Protein AF-A0A507QPP3-F1 (afdb_monomer)

Foldseek 3Di:
DDDDDPPPVVVVVVVVPDDPDDPPPPPVDDDDDPVVVVVVVVVVVVVVVVVVVVVVVVVVVVVVVVVVVVVVVVVVVVVVVLVVLLVLLLVVLVLLLCVVVVVCPDPVVVVVSLVVLVVRAFAQLVSLLVNLVVCVVVVHPCSVSSQVSSCVLQVDGSVLCVPPVVLADVLLSVLSRLSSRCVPRCLNVVDPDPVSVVLSVLLNVLSVVLNVCLSVDDSVCNVVLCDVVHVSVVSSVVSVCSSPPDSD

pLDDT: mean 83.75, std 17.61, range [33.78, 98.19]

Radius of gyration: 37.19 Å; Cα contacts (8 Å, |Δi|>4): 157; chains: 1; bounding box: 89×57×93 Å

Structure (mmCIF, N/CA/C/O backbone):
data_AF-A0A507QPP3-F1
#
_entry.id   AF-A0A507QPP3-F1
#
loop_
_atom_site.group_PDB
_atom_site.id
_atom_site.type_symbol
_atom_site.label_atom_id
_atom_site.label_alt_id
_atom_site.label_comp_id
_atom_site.label_asym_id
_atom_site.label_entity_id
_atom_site.label_seq_id
_atom_site.pdbx_PDB_ins_code
_atom_site.Cartn_x
_atom_site.Cartn_y
_atom_site.Cartn_z
_atom_site.occupancy
_atom_site.B_iso_or_equiv
_atom_site.auth_seq_id
_atom_site.auth_comp_id
_atom_site.auth_asym_id
_atom_site.auth_atom_id
_atom_site.pdbx_PDB_model_num
ATOM 1 N N . MET A 1 1 ? 73.131 -34.619 -45.613 1.00 35.69 1 MET A N 1
ATOM 2 C CA . MET A 1 1 ? 71.738 -35.038 -45.864 1.00 35.69 1 MET A CA 1
ATOM 3 C C . MET A 1 1 ? 70.846 -34.256 -44.916 1.00 35.69 1 MET A C 1
ATOM 5 O O . MET A 1 1 ? 70.233 -34.815 -44.021 1.00 35.69 1 MET A O 1
ATOM 9 N N . ASP A 1 2 ? 71.044 -32.941 -44.860 1.00 33.78 2 ASP A N 1
ATOM 10 C CA . ASP A 1 2 ? 70.590 -31.918 -45.830 1.00 33.78 2 ASP A CA 1
ATOM 11 C C . ASP A 1 2 ? 69.220 -31.440 -45.335 1.00 33.78 2 ASP A C 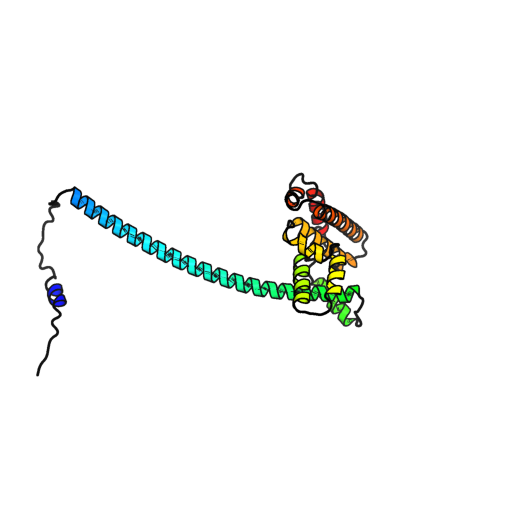1
ATOM 13 O O . ASP A 1 2 ? 68.218 -32.122 -45.511 1.00 33.78 2 ASP A O 1
ATOM 17 N N . LEU A 1 3 ? 69.187 -30.463 -44.420 1.00 44.59 3 LEU A N 1
ATOM 18 C CA . LEU A 1 3 ? 69.194 -29.024 -44.733 1.00 44.59 3 LEU A CA 1
ATOM 19 C C . LEU A 1 3 ? 68.241 -28.719 -45.892 1.00 44.59 3 LEU A C 1
ATOM 21 O O . LEU A 1 3 ? 68.646 -28.679 -47.048 1.00 44.59 3 LEU A O 1
ATOM 25 N N . TYR A 1 4 ? 66.977 -28.482 -45.548 1.00 39.69 4 TYR A N 1
ATOM 26 C CA . TYR A 1 4 ? 66.082 -27.689 -46.376 1.00 39.69 4 TYR A CA 1
ATOM 27 C C . TYR A 1 4 ? 65.687 -26.449 -45.581 1.00 39.69 4 TYR A C 1
ATOM 29 O O . TYR A 1 4 ? 64.786 -26.472 -44.742 1.00 39.69 4 TYR A O 1
ATOM 37 N N . ASP A 1 5 ? 66.447 -25.387 -45.841 1.00 44.66 5 ASP A N 1
ATOM 38 C CA . ASP A 1 5 ? 66.123 -24.010 -45.503 1.00 44.66 5 ASP A CA 1
ATOM 39 C C . ASP A 1 5 ? 64.779 -23.651 -46.140 1.00 44.66 5 ASP A C 1
ATOM 41 O O . ASP A 1 5 ? 64.634 -23.563 -47.363 1.00 44.66 5 ASP A O 1
ATOM 45 N N . GLY A 1 6 ? 63.777 -23.450 -45.288 1.00 48.00 6 GLY A N 1
ATOM 46 C CA . GLY A 1 6 ? 62.497 -22.872 -45.663 1.00 48.00 6 GLY A CA 1
ATOM 47 C C . GLY A 1 6 ? 62.675 -21.393 -45.979 1.00 48.00 6 GLY A C 1
ATOM 48 O O . GLY A 1 6 ? 62.425 -20.536 -45.134 1.00 48.00 6 GLY A O 1
ATOM 49 N N . HIS A 1 7 ? 63.109 -21.087 -47.201 1.00 51.19 7 HIS A N 1
ATOM 50 C CA . HIS A 1 7 ? 62.988 -19.746 -47.756 1.00 51.19 7 HIS A CA 1
ATOM 51 C C . HIS A 1 7 ? 61.505 -19.426 -47.962 1.00 51.19 7 HIS A C 1
ATOM 53 O O . HIS A 1 7 ? 60.929 -19.718 -49.008 1.00 51.19 7 HIS A O 1
ATOM 59 N N . ASP A 1 8 ? 60.894 -18.820 -46.944 1.00 59.72 8 ASP A N 1
ATOM 60 C CA . ASP A 1 8 ? 59.638 -18.092 -47.083 1.00 59.72 8 ASP A CA 1
ATOM 61 C C . ASP A 1 8 ? 59.858 -16.924 -48.071 1.00 59.72 8 ASP A C 1
ATOM 63 O O . ASP A 1 8 ? 60.625 -15.997 -47.770 1.00 59.72 8 ASP A O 1
ATOM 67 N N . PRO A 1 9 ? 59.213 -16.942 -49.254 1.00 56.84 9 PRO A N 1
ATOM 68 C CA . PRO A 1 9 ? 59.351 -15.895 -50.265 1.00 56.84 9 PRO A CA 1
ATOM 69 C C . PRO A 1 9 ? 58.944 -14.508 -49.750 1.00 56.84 9 PRO A C 1
ATOM 71 O O . PRO A 1 9 ? 59.430 -13.496 -50.262 1.00 56.84 9 PRO A O 1
ATOM 74 N N . ALA A 1 10 ? 58.094 -14.444 -48.717 1.00 55.00 10 ALA A N 1
ATOM 75 C CA . ALA A 1 10 ? 57.681 -13.189 -48.098 1.00 55.00 10 ALA A CA 1
ATOM 76 C C . ALA A 1 10 ? 58.826 -12.532 -47.309 1.00 55.00 10 ALA A C 1
ATOM 78 O O . ALA A 1 10 ? 58.945 -11.306 -47.291 1.00 55.00 10 ALA A O 1
ATOM 79 N N . ASN A 1 11 ? 59.724 -13.329 -46.725 1.00 53.22 11 ASN A N 1
ATOM 80 C CA . ASN A 1 11 ? 60.830 -12.829 -45.907 1.00 53.22 11 ASN A CA 1
ATOM 81 C C . ASN A 1 11 ? 61.985 -12.271 -46.767 1.00 53.22 11 ASN A C 1
ATOM 83 O O . ASN A 1 11 ? 62.632 -11.292 -46.392 1.00 53.22 11 ASN A O 1
ATOM 87 N N . TRP A 1 12 ? 62.187 -12.820 -47.973 1.00 56.81 12 TRP A N 1
ATOM 88 C CA . TRP A 1 12 ? 63.116 -12.261 -48.970 1.00 56.81 12 TRP A CA 1
ATOM 89 C C . TRP A 1 12 ? 62.653 -10.893 -49.496 1.00 56.81 12 TRP A C 1
ATOM 91 O O . TRP A 1 12 ? 63.463 -9.982 -49.686 1.00 56.81 12 TRP A O 1
ATOM 101 N N . LEU A 1 13 ? 61.340 -10.724 -49.681 1.00 50.59 13 LEU A N 1
ATOM 102 C CA . LEU A 1 13 ? 60.736 -9.455 -50.095 1.00 50.59 13 LEU A CA 1
ATOM 103 C C . LEU A 1 13 ? 60.836 -8.380 -49.006 1.00 50.59 13 LEU A C 1
ATOM 105 O O . LEU A 1 13 ? 61.083 -7.223 -49.331 1.00 50.59 13 LEU A O 1
ATOM 109 N N . LEU A 1 14 ? 60.720 -8.751 -47.729 1.00 53.22 14 LEU A N 1
ATOM 110 C CA . LEU A 1 14 ? 60.813 -7.809 -46.610 1.00 53.22 14 LEU A CA 1
ATOM 111 C C . LEU A 1 14 ? 62.257 -7.360 -46.312 1.00 53.22 14 LEU A C 1
ATOM 113 O O . LEU A 1 14 ? 62.467 -6.197 -45.975 1.00 53.22 14 LEU A O 1
ATOM 117 N N . GLN A 1 15 ? 63.270 -8.215 -46.507 1.00 52.62 15 GLN A N 1
ATOM 118 C CA . GLN A 1 15 ? 64.679 -7.836 -46.289 1.00 52.62 15 GLN A CA 1
ATOM 119 C C . GLN A 1 15 ? 65.269 -6.927 -47.377 1.00 52.62 15 GLN A C 1
ATOM 121 O O . GLN A 1 15 ? 66.178 -6.147 -47.093 1.00 52.62 15 GLN A O 1
ATOM 126 N N . LYS A 1 16 ? 64.757 -6.972 -48.615 1.00 49.47 16 LYS A N 1
ATOM 127 C CA . LYS A 1 16 ? 65.186 -6.039 -49.675 1.00 49.47 16 LYS A CA 1
ATOM 128 C C . LYS A 1 16 ? 64.611 -4.629 -49.531 1.00 49.47 16 LYS A C 1
ATOM 130 O O . LYS A 1 16 ? 64.995 -3.741 -50.289 1.00 49.47 16 LYS A O 1
ATOM 135 N N . ILE A 1 17 ? 63.739 -4.410 -48.550 1.00 49.62 17 ILE A N 1
ATOM 136 C CA . ILE A 1 17 ? 63.124 -3.117 -48.256 1.00 49.62 17 ILE A CA 1
ATOM 137 C C . ILE A 1 17 ? 63.726 -2.578 -46.949 1.00 49.62 17 ILE A C 1
ATOM 139 O O . ILE A 1 17 ? 63.026 -2.239 -46.003 1.00 49.62 17 ILE A O 1
ATOM 143 N N . HIS A 1 18 ? 65.057 -2.480 -46.890 1.00 41.97 18 HIS A N 1
ATOM 144 C CA . HIS A 1 18 ? 65.706 -1.486 -46.037 1.00 41.97 18 HIS A CA 1
ATOM 145 C C . HIS A 1 18 ? 66.380 -0.432 -46.924 1.00 41.97 18 HIS A C 1
ATOM 147 O O . HIS A 1 18 ? 67.037 -0.776 -47.909 1.00 41.97 18 HIS A O 1
ATOM 153 N N . PRO A 1 19 ? 66.180 0.863 -46.629 1.00 47.22 19 PRO A N 1
ATOM 154 C CA . PRO A 1 19 ? 66.364 1.925 -47.598 1.00 47.22 19 PRO A CA 1
ATOM 155 C C . PRO A 1 19 ? 67.839 2.312 -47.674 1.00 47.22 19 PRO A C 1
ATOM 157 O O . PRO A 1 19 ? 68.352 3.046 -46.831 1.00 47.22 19 PRO A O 1
ATOM 160 N N . GLN A 1 20 ? 68.528 1.855 -48.717 1.00 42.84 20 GLN A N 1
ATOM 161 C CA . GLN A 1 20 ? 69.692 2.584 -49.209 1.00 42.84 20 GLN A CA 1
ATOM 162 C C . GLN A 1 20 ? 69.176 3.922 -49.736 1.00 42.84 20 GLN A C 1
ATOM 164 O O . GLN A 1 20 ? 68.305 3.960 -50.604 1.00 42.84 20 GLN A O 1
ATOM 169 N N . GLY A 1 21 ? 69.642 5.001 -49.108 1.00 45.31 21 GLY A N 1
ATOM 170 C CA . GLY A 1 21 ? 69.126 6.353 -49.256 1.00 45.31 21 GLY A CA 1
ATOM 171 C C . GLY A 1 21 ? 68.956 6.781 -50.708 1.00 45.31 21 GLY A C 1
ATOM 172 O O . GLY A 1 21 ? 69.901 7.224 -51.352 1.00 45.31 21 GLY A O 1
ATOM 173 N N . VAL A 1 22 ? 67.716 6.732 -51.183 1.00 39.72 22 VAL A N 1
ATOM 174 C CA . VAL A 1 22 ? 67.267 7.557 -52.295 1.00 39.72 22 VAL A CA 1
ATOM 175 C C . VAL A 1 22 ? 66.581 8.749 -51.656 1.00 39.72 22 VAL A C 1
ATOM 177 O O . VAL A 1 22 ? 65.444 8.665 -51.192 1.00 39.72 22 VAL A O 1
ATOM 180 N N . TYR A 1 23 ? 67.302 9.864 -51.587 1.00 40.22 23 TYR A N 1
ATOM 181 C CA . TYR A 1 23 ? 66.711 11.152 -51.258 1.00 40.22 23 TYR A CA 1
ATOM 182 C C . TYR A 1 23 ? 65.846 11.576 -52.450 1.00 40.22 23 TYR A C 1
ATOM 184 O O . TYR A 1 23 ? 66.277 12.313 -53.335 1.00 40.22 23 TYR A O 1
ATOM 192 N N . VAL A 1 24 ? 64.626 11.040 -52.516 1.00 42.03 24 VAL A N 1
ATOM 193 C CA . VAL A 1 24 ? 63.608 11.536 -53.435 1.00 42.03 24 VAL A CA 1
ATOM 194 C C . VAL A 1 24 ? 63.144 12.867 -52.862 1.00 42.03 24 VAL A C 1
ATOM 196 O O . VAL A 1 24 ? 62.429 12.916 -51.863 1.00 42.03 24 VAL A O 1
ATOM 199 N N . GLN A 1 25 ? 63.555 13.965 -53.495 1.00 41.16 25 GLN A N 1
ATOM 200 C CA . GLN A 1 25 ? 62.846 15.228 -53.348 1.00 41.16 25 GLN A CA 1
ATOM 201 C C . GLN A 1 25 ? 61.384 14.977 -53.728 1.00 41.16 25 GLN A C 1
ATOM 203 O O . GLN A 1 25 ? 61.045 14.869 -54.908 1.00 41.16 25 GLN A O 1
ATOM 208 N N . HIS A 1 26 ? 60.508 14.869 -52.730 1.00 40.22 26 HIS A N 1
ATOM 209 C CA . HIS A 1 26 ? 59.070 14.865 -52.944 1.00 40.22 26 HIS A CA 1
ATOM 210 C C . HIS A 1 26 ? 58.649 16.254 -53.430 1.00 40.22 26 HIS A C 1
ATOM 212 O O . HIS A 1 26 ? 58.169 17.095 -52.670 1.00 40.22 26 HIS A O 1
ATOM 218 N N . SER A 1 27 ? 58.818 16.507 -54.727 1.00 43.59 27 SER A N 1
ATOM 219 C CA . SER A 1 27 ? 57.993 17.498 -55.397 1.00 43.59 27 SER A CA 1
ATOM 220 C C . SER A 1 27 ? 56.539 17.042 -55.221 1.00 43.59 27 SER A C 1
ATOM 222 O O . SER A 1 27 ? 56.160 15.940 -55.615 1.00 43.59 27 SER A O 1
ATOM 224 N N . LYS A 1 28 ? 55.724 17.858 -54.545 1.00 52.25 28 LYS A N 1
ATOM 225 C CA . LYS A 1 28 ? 54.282 17.637 -54.349 1.00 52.25 28 LYS A CA 1
ATOM 226 C C . LYS A 1 28 ? 53.522 17.816 -55.673 1.00 52.25 28 LYS A C 1
ATOM 228 O O . LYS A 1 28 ? 52.618 18.640 -55.763 1.00 52.25 28 LYS A O 1
ATOM 233 N N . ARG A 1 29 ? 53.893 17.098 -56.733 1.00 50.44 29 ARG A N 1
ATOM 234 C CA . ARG A 1 29 ? 53.101 17.034 -57.964 1.00 50.44 29 ARG A CA 1
ATOM 235 C C . ARG A 1 29 ? 52.290 15.748 -57.950 1.00 50.44 29 ARG A C 1
ATOM 237 O O . ARG A 1 29 ? 52.808 14.671 -58.219 1.00 50.44 29 ARG A O 1
ATOM 244 N N . ARG A 1 30 ? 51.009 15.885 -57.596 1.00 57.56 30 ARG A N 1
ATOM 245 C CA . ARG A 1 30 ? 49.997 14.846 -57.804 1.00 57.56 30 ARG A CA 1
ATOM 246 C C . ARG A 1 30 ? 49.802 14.685 -59.316 1.00 57.56 30 ARG A C 1
ATOM 248 O O . ARG A 1 30 ? 49.564 15.676 -60.000 1.00 57.56 30 ARG A O 1
ATOM 255 N N . VAL A 1 31 ? 49.941 13.466 -59.832 1.00 56.19 31 VAL A N 1
ATOM 256 C CA . VAL A 1 31 ? 49.660 13.135 -61.238 1.00 56.19 31 VAL A CA 1
ATOM 257 C C . VAL A 1 31 ? 48.445 12.207 -61.248 1.00 56.19 31 VAL A C 1
ATOM 259 O O . VAL A 1 31 ? 48.527 11.098 -60.729 1.00 56.19 31 VAL A O 1
ATOM 262 N N . GLY A 1 32 ? 47.311 12.689 -61.765 1.00 64.25 32 GLY A N 1
ATOM 263 C CA . GLY A 1 32 ? 46.024 11.976 -61.828 1.00 64.25 32 GLY A CA 1
ATOM 264 C C . GLY A 1 32 ? 44.825 12.939 -61.867 1.00 64.25 32 GLY A C 1
ATOM 265 O O . GLY A 1 32 ? 44.993 14.121 -61.565 1.00 64.25 32 GLY A O 1
ATOM 266 N N . ASN A 1 33 ? 43.628 12.456 -62.237 1.00 77.75 33 ASN A N 1
ATOM 267 C CA . ASN A 1 33 ? 42.394 13.261 -62.196 1.00 77.75 33 ASN A CA 1
ATOM 268 C C . ASN A 1 33 ? 42.046 13.623 -60.744 1.00 77.75 33 ASN A C 1
ATOM 270 O O . ASN A 1 33 ? 42.005 12.744 -59.882 1.00 77.75 33 ASN A O 1
ATOM 274 N N . ASN A 1 34 ? 41.761 14.903 -60.483 1.00 75.81 34 ASN A N 1
ATOM 275 C CA . ASN A 1 34 ? 41.412 15.407 -59.147 1.00 75.81 34 ASN A CA 1
ATOM 276 C C . ASN A 1 34 ? 40.227 14.648 -58.526 1.00 75.81 34 ASN A C 1
ATOM 278 O O . ASN A 1 34 ? 40.277 14.309 -57.348 1.00 75.81 34 ASN A O 1
ATOM 282 N N . GLU A 1 35 ? 39.239 14.277 -59.343 1.00 78.88 35 GLU A N 1
ATOM 283 C CA . GLU A 1 35 ? 38.060 13.491 -58.945 1.00 78.88 35 GLU A CA 1
ATOM 284 C C . GLU A 1 35 ? 38.442 12.123 -58.347 1.00 78.88 35 GLU A C 1
ATOM 286 O O . GLU A 1 35 ? 37.854 11.668 -57.368 1.00 78.88 35 GLU A O 1
ATOM 291 N N . GLY A 1 36 ? 39.472 11.464 -58.895 1.00 79.88 36 GLY A N 1
ATOM 292 C CA . GLY A 1 36 ? 39.957 10.178 -58.386 1.00 79.88 36 GLY A CA 1
ATOM 293 C C . GLY A 1 36 ? 40.676 10.303 -57.040 1.00 79.88 36 GLY A C 1
ATOM 294 O O . GLY A 1 36 ? 40.605 9.397 -56.211 1.00 79.88 36 GLY A O 1
ATOM 295 N N . PHE A 1 37 ? 41.337 11.436 -56.790 1.00 80.38 37 PHE A N 1
ATOM 296 C CA . PHE A 1 37 ? 41.955 11.716 -55.493 1.00 80.38 37 PHE A CA 1
ATOM 297 C C . PHE A 1 37 ? 40.924 12.095 -54.429 1.00 80.38 37 PHE A C 1
ATOM 299 O O . PHE A 1 37 ? 41.058 11.649 -53.293 1.00 80.38 37 PHE A O 1
ATOM 306 N N . GLU A 1 38 ? 39.885 12.850 -54.791 1.00 84.06 38 GLU A N 1
ATOM 307 C CA . GLU A 1 38 ? 38.753 13.134 -53.901 1.00 84.06 38 GLU A CA 1
ATOM 308 C C . GLU A 1 38 ? 38.045 11.843 -53.478 1.00 84.06 38 GLU A C 1
ATOM 310 O O . GLU A 1 38 ? 37.755 11.655 -52.297 1.00 84.06 38 GLU A O 1
ATOM 315 N N . LEU A 1 39 ? 37.852 10.906 -54.412 1.00 85.81 39 LEU A N 1
ATOM 316 C CA . LEU A 1 39 ? 37.296 9.586 -54.116 1.00 85.81 39 LEU A CA 1
ATOM 317 C C . LEU A 1 39 ? 38.165 8.801 -53.116 1.00 85.81 39 LEU A C 1
ATOM 319 O O . LEU A 1 39 ? 37.642 8.207 -52.176 1.00 85.81 39 LEU A O 1
ATOM 323 N N . LEU A 1 40 ? 39.492 8.821 -53.280 1.00 85.56 40 LEU A N 1
ATOM 324 C CA . LEU A 1 40 ? 40.426 8.175 -52.349 1.00 85.56 40 LEU A CA 1
ATOM 325 C C . LEU A 1 40 ? 40.420 8.824 -50.959 1.00 85.56 40 LEU A C 1
ATOM 327 O O . LEU A 1 40 ? 40.499 8.114 -49.956 1.00 85.56 40 LEU A O 1
ATOM 331 N N . ASP A 1 41 ? 40.330 10.152 -50.885 1.00 87.75 41 ASP A N 1
ATOM 332 C CA . ASP A 1 41 ? 40.237 10.864 -49.609 1.00 87.75 41 ASP A CA 1
ATOM 333 C C . ASP A 1 41 ? 38.887 10.575 -48.916 1.00 87.75 41 ASP A C 1
ATOM 335 O O . ASP A 1 41 ? 38.871 10.344 -47.706 1.00 87.75 41 ASP A O 1
ATOM 339 N N . MET A 1 42 ? 37.783 10.454 -49.667 1.00 90.69 42 MET A N 1
ATOM 340 C CA . MET A 1 42 ? 36.492 9.987 -49.136 1.00 90.69 42 MET A CA 1
ATOM 341 C C . MET A 1 42 ? 36.555 8.544 -48.621 1.00 90.69 42 MET A C 1
ATOM 343 O O . MET A 1 42 ? 36.028 8.266 -47.546 1.00 90.69 42 MET A O 1
ATOM 347 N N . PHE A 1 43 ? 37.219 7.624 -49.330 1.00 92.19 43 PHE A N 1
ATOM 348 C CA . PHE A 1 43 ? 37.387 6.248 -48.845 1.00 92.19 43 PHE A CA 1
ATOM 349 C C . PHE A 1 43 ? 38.158 6.193 -47.527 1.00 92.19 43 PHE A C 1
ATOM 351 O O . PHE A 1 43 ? 37.729 5.501 -46.607 1.00 92.19 43 PHE A O 1
ATOM 358 N N . LYS A 1 44 ? 39.234 6.976 -47.391 1.00 90.81 44 LYS A N 1
ATOM 359 C CA . LYS A 1 44 ? 39.971 7.076 -46.122 1.00 90.81 44 LYS A CA 1
ATOM 360 C C . LYS A 1 44 ? 39.102 7.629 -44.995 1.00 90.81 44 LYS A C 1
ATOM 362 O O . LYS A 1 44 ? 39.159 7.121 -43.881 1.00 90.81 44 LYS A O 1
ATOM 367 N N . GLN A 1 45 ? 38.293 8.654 -45.269 1.00 92.75 45 GLN A N 1
ATOM 368 C CA . GLN A 1 45 ? 37.360 9.196 -44.276 1.00 92.75 45 GLN A CA 1
ATOM 369 C C . GLN A 1 45 ? 36.317 8.154 -43.859 1.00 92.75 45 GLN A C 1
ATOM 371 O O . GLN A 1 45 ? 36.059 7.996 -42.670 1.00 92.75 45 GLN A O 1
ATOM 376 N N . LEU A 1 46 ? 35.771 7.392 -44.811 1.00 93.81 46 LEU A N 1
ATOM 377 C CA . LEU A 1 46 ? 34.839 6.301 -44.522 1.00 93.81 46 LEU A CA 1
ATOM 378 C C . LEU A 1 46 ? 35.485 5.195 -43.682 1.00 93.81 46 LEU A C 1
ATOM 380 O O . LEU A 1 46 ? 34.850 4.708 -42.751 1.00 93.81 46 LEU A O 1
ATOM 384 N N . GLU A 1 47 ? 36.731 4.812 -43.967 1.00 93.19 47 GLU A N 1
ATOM 385 C CA . GLU A 1 47 ? 37.470 3.833 -43.159 1.00 93.19 47 GLU A CA 1
ATOM 386 C C . GLU A 1 47 ? 37.641 4.304 -41.710 1.00 93.19 47 GLU A C 1
ATOM 388 O O . GLU A 1 47 ? 37.403 3.526 -40.782 1.00 93.19 47 GLU A O 1
ATOM 393 N N . VAL A 1 48 ? 37.986 5.582 -41.510 1.00 94.56 48 VAL A N 1
ATOM 394 C CA . VAL A 1 48 ? 38.093 6.189 -40.175 1.00 94.56 48 VAL A CA 1
ATOM 395 C C . VAL A 1 48 ? 36.737 6.179 -39.467 1.00 94.56 48 VAL A C 1
ATOM 397 O O . VAL A 1 48 ? 36.637 5.636 -38.367 1.00 94.56 48 VAL A O 1
ATOM 400 N N . CYS A 1 49 ? 35.676 6.671 -40.112 1.00 94.62 49 CYS A N 1
ATOM 401 C CA . CYS A 1 49 ? 34.336 6.695 -39.521 1.00 94.62 49 CYS A CA 1
ATOM 402 C C . CYS A 1 49 ? 33.811 5.289 -39.188 1.00 94.62 49 CYS A C 1
ATOM 404 O O . CYS A 1 49 ? 33.174 5.092 -38.151 1.00 94.62 49 CYS A O 1
ATOM 406 N N . LEU A 1 50 ? 34.076 4.293 -40.041 1.00 94.81 50 LEU A N 1
ATOM 407 C CA . LEU A 1 50 ? 33.704 2.900 -39.785 1.00 94.81 50 LEU A CA 1
ATOM 408 C C . LEU A 1 50 ? 34.437 2.338 -38.567 1.00 94.81 50 LEU A C 1
ATOM 410 O O . LEU A 1 50 ? 33.833 1.620 -37.766 1.00 94.81 50 LEU A O 1
ATOM 414 N N . TRP A 1 51 ? 35.723 2.654 -38.421 1.00 95.00 51 TRP A N 1
ATOM 415 C CA . TRP A 1 51 ? 36.515 2.227 -37.274 1.00 95.00 51 TRP A CA 1
ATOM 416 C C . TRP A 1 51 ? 36.029 2.880 -35.972 1.00 95.00 51 TRP A C 1
ATOM 418 O O . TRP A 1 51 ? 35.804 2.173 -34.988 1.00 95.00 51 TRP A O 1
ATOM 428 N N . GLU A 1 52 ? 35.774 4.190 -35.979 1.00 95.38 52 GLU A N 1
ATOM 429 C CA . GLU A 1 52 ? 35.213 4.928 -34.837 1.00 95.38 52 GLU A CA 1
ATOM 430 C C . GLU A 1 52 ? 33.849 4.364 -34.423 1.00 95.38 52 GLU A C 1
ATOM 432 O O . GLU A 1 52 ? 33.665 3.948 -33.278 1.00 95.38 52 GLU A O 1
ATOM 437 N N . THR A 1 53 ? 32.933 4.211 -35.385 1.00 93.31 53 THR A N 1
ATOM 438 C CA . THR A 1 53 ? 31.594 3.643 -35.152 1.00 93.31 53 THR A CA 1
ATOM 439 C C . THR A 1 53 ? 31.675 2.225 -34.584 1.00 93.31 53 THR A C 1
ATOM 441 O O . THR A 1 53 ? 30.852 1.818 -33.759 1.00 93.31 53 THR A O 1
ATOM 444 N N . ARG A 1 54 ? 32.655 1.426 -35.020 1.00 95.44 54 ARG A N 1
ATOM 445 C CA . ARG A 1 54 ? 32.858 0.067 -34.508 1.00 95.44 54 ARG A CA 1
ATOM 446 C C . ARG A 1 54 ? 33.310 0.083 -33.050 1.00 95.44 54 ARG A C 1
ATOM 448 O O . ARG A 1 54 ? 32.783 -0.710 -32.271 1.00 95.44 54 ARG A O 1
ATOM 455 N N . ASN A 1 55 ? 34.221 0.983 -32.693 1.00 94.31 55 ASN A N 1
ATOM 456 C CA . ASN A 1 55 ? 34.712 1.131 -31.325 1.00 94.31 55 ASN A CA 1
ATOM 457 C C . ASN A 1 55 ? 33.624 1.644 -30.372 1.00 94.31 55 ASN A C 1
ATOM 459 O O . ASN A 1 55 ? 33.464 1.119 -29.267 1.00 94.31 55 ASN A O 1
ATOM 463 N N . GLU A 1 56 ? 32.822 2.612 -30.812 1.00 95.88 56 GLU A N 1
ATOM 464 C CA . GLU A 1 56 ? 31.664 3.086 -30.048 1.00 95.88 56 GLU A CA 1
ATOM 465 C C . GLU A 1 56 ? 30.651 1.959 -29.828 1.00 95.88 56 GLU A C 1
ATOM 467 O O . GLU A 1 56 ? 30.204 1.725 -28.705 1.00 95.88 56 GLU A O 1
ATOM 472 N N . ASN A 1 57 ? 30.347 1.179 -30.870 1.00 93.25 57 ASN A N 1
ATOM 473 C CA . ASN A 1 57 ? 29.459 0.023 -30.746 1.00 93.25 57 ASN A CA 1
ATOM 474 C C . ASN A 1 57 ? 29.998 -1.038 -29.780 1.00 93.25 57 ASN A C 1
ATOM 476 O O . ASN A 1 57 ? 29.207 -1.674 -29.079 1.00 93.25 57 ASN A O 1
ATOM 480 N N . THR A 1 58 ? 31.314 -1.265 -29.732 1.00 95.38 58 THR A N 1
ATOM 481 C CA . THR A 1 58 ? 31.901 -2.180 -28.743 1.00 95.38 58 THR A CA 1
ATOM 482 C C . THR A 1 58 ? 31.762 -1.637 -27.324 1.00 95.38 58 THR A C 1
ATOM 484 O O . THR A 1 58 ? 31.277 -2.371 -26.465 1.00 95.38 58 THR A O 1
ATOM 487 N N . ALA A 1 59 ? 32.044 -0.350 -27.096 1.00 95.44 59 ALA A N 1
ATOM 488 C CA . ALA A 1 59 ? 31.886 0.279 -25.784 1.00 95.44 59 ALA A CA 1
ATOM 489 C C . ALA A 1 59 ? 30.424 0.235 -25.297 1.00 95.44 59 ALA A C 1
ATOM 491 O O . ALA A 1 59 ? 30.146 -0.179 -24.172 1.00 95.44 59 ALA A O 1
ATOM 492 N N . ILE A 1 60 ? 29.466 0.551 -26.176 1.00 96.31 60 ILE A N 1
ATOM 493 C CA . ILE A 1 60 ? 28.026 0.476 -25.877 1.00 96.31 60 ILE A CA 1
ATOM 494 C C . ILE A 1 60 ? 27.600 -0.961 -25.547 1.00 96.31 60 ILE A C 1
ATOM 496 O O . ILE A 1 60 ? 26.747 -1.183 -24.684 1.00 96.31 60 ILE A O 1
ATOM 500 N N . ARG A 1 61 ? 28.149 -1.972 -26.231 1.00 95.94 61 ARG A N 1
ATOM 501 C CA . ARG A 1 61 ? 27.837 -3.381 -25.938 1.00 95.94 61 ARG A CA 1
ATOM 502 C C . ARG A 1 61 ? 28.351 -3.806 -24.568 1.00 95.94 61 ARG A 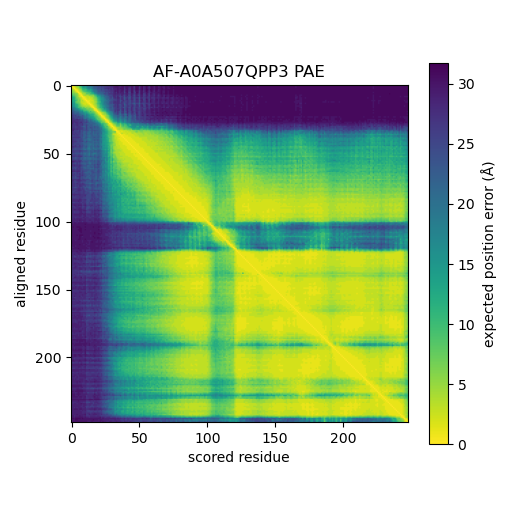C 1
ATOM 504 O O . ARG A 1 61 ? 27.629 -4.510 -23.862 1.00 95.94 61 ARG A O 1
ATOM 511 N N . GLU A 1 62 ? 29.547 -3.372 -24.193 1.00 96.00 62 GLU A N 1
ATOM 512 C CA . GLU A 1 62 ? 30.126 -3.637 -22.874 1.00 96.00 62 GLU A CA 1
ATOM 513 C C . GLU A 1 62 ? 29.315 -2.962 -21.761 1.00 96.00 62 GLU A C 1
ATOM 515 O O . GLU A 1 62 ? 28.939 -3.620 -20.787 1.00 96.00 62 GLU A O 1
ATOM 520 N N . GLU A 1 63 ? 28.939 -1.693 -21.939 1.00 96.62 63 GLU A N 1
ATOM 521 C CA . GLU A 1 63 ? 28.081 -0.981 -20.987 1.00 96.62 63 GLU A CA 1
ATOM 522 C C . GLU A 1 63 ? 26.716 -1.671 -20.836 1.00 96.62 63 GLU A C 1
ATOM 524 O O . GLU A 1 63 ? 26.250 -1.920 -19.721 1.00 96.62 63 GLU A O 1
ATOM 529 N N . ASN A 1 64 ? 26.099 -2.071 -21.951 1.00 95.69 64 ASN A N 1
ATOM 530 C CA . ASN A 1 64 ? 24.840 -2.813 -21.933 1.00 95.69 64 ASN A CA 1
ATOM 531 C C . ASN A 1 64 ? 24.958 -4.161 -21.208 1.00 95.69 64 ASN A C 1
ATOM 533 O O . ASN A 1 64 ? 24.021 -4.562 -20.512 1.00 95.69 64 ASN A O 1
ATOM 537 N N . ALA A 1 65 ? 26.080 -4.869 -21.352 1.00 96.12 65 ALA A N 1
ATOM 538 C CA . ALA A 1 65 ? 26.325 -6.110 -20.621 1.00 96.12 65 ALA A CA 1
ATOM 539 C C . ALA A 1 65 ? 26.412 -5.853 -19.106 1.00 96.12 65 ALA A C 1
ATOM 541 O O . ALA A 1 65 ? 25.727 -6.529 -18.334 1.00 96.12 65 ALA A O 1
ATOM 542 N N . ALA A 1 66 ? 27.151 -4.821 -18.690 1.00 96.19 66 ALA A N 1
ATOM 543 C CA . ALA A 1 66 ? 27.273 -4.433 -17.284 1.00 96.19 66 ALA A CA 1
ATOM 544 C C . ALA A 1 66 ? 25.932 -3.975 -16.675 1.00 96.19 66 ALA A C 1
ATOM 546 O O . ALA A 1 66 ? 25.603 -4.318 -15.536 1.00 96.19 66 ALA A O 1
ATOM 547 N N . ILE A 1 67 ? 25.115 -3.225 -17.425 1.00 96.69 67 ILE A N 1
ATOM 548 C CA . ILE A 1 67 ? 23.769 -2.819 -16.989 1.00 96.69 67 ILE A CA 1
ATOM 549 C C . ILE A 1 67 ? 22.871 -4.045 -16.801 1.00 96.69 67 ILE A C 1
ATOM 551 O O . ILE A 1 67 ? 22.174 -4.144 -15.789 1.00 96.69 67 ILE A O 1
ATOM 555 N N . ARG A 1 68 ? 22.897 -5.002 -17.735 1.00 96.38 68 ARG A N 1
ATOM 556 C CA . ARG A 1 68 ? 22.119 -6.245 -17.619 1.00 96.38 68 ARG A CA 1
ATOM 557 C C . ARG A 1 68 ? 22.514 -7.040 -16.382 1.00 96.38 68 ARG A C 1
ATOM 559 O O . ARG A 1 68 ? 21.631 -7.496 -15.661 1.00 96.38 68 ARG A O 1
ATOM 566 N N . GLU A 1 69 ? 23.806 -7.150 -16.091 1.00 96.25 69 GLU A N 1
ATOM 567 C CA . GLU A 1 69 ? 24.283 -7.809 -14.873 1.00 96.25 69 GLU A CA 1
ATOM 568 C C . GLU A 1 69 ? 23.728 -7.126 -13.612 1.00 96.25 69 GLU A C 1
ATOM 570 O O . GLU A 1 69 ? 23.111 -7.789 -12.773 1.00 96.25 69 GLU A O 1
ATOM 575 N N . LYS A 1 70 ? 23.820 -5.792 -13.522 1.00 96.50 70 LYS A N 1
ATOM 576 C CA . LYS A 1 70 ? 23.243 -5.018 -12.406 1.00 96.50 70 LYS A CA 1
ATOM 577 C C . LYS A 1 70 ? 21.734 -5.227 -12.264 1.00 96.50 70 LYS A C 1
ATOM 579 O O . LYS A 1 70 ? 21.247 -5.378 -11.145 1.00 96.50 70 LYS A O 1
ATOM 584 N N . ILE A 1 71 ? 20.991 -5.271 -13.372 1.00 96.06 71 ILE A N 1
ATOM 585 C CA . ILE A 1 71 ? 19.548 -5.553 -13.353 1.00 96.06 71 ILE A CA 1
ATOM 586 C C . ILE A 1 71 ? 19.283 -6.931 -12.737 1.00 96.06 71 ILE A C 1
ATOM 588 O O . ILE A 1 71 ? 18.410 -7.050 -11.876 1.00 96.06 71 ILE A O 1
ATOM 592 N N . THR A 1 72 ? 20.052 -7.959 -13.113 1.00 96.06 72 THR A N 1
ATOM 593 C CA . THR A 1 72 ? 19.877 -9.303 -12.538 1.00 96.06 72 THR A CA 1
ATOM 594 C C . THR A 1 72 ? 20.204 -9.356 -11.043 1.00 96.06 72 THR A C 1
ATOM 596 O O . THR A 1 72 ? 19.488 -10.014 -10.286 1.00 96.06 72 THR A O 1
ATOM 599 N N . ASP A 1 73 ? 21.233 -8.638 -10.585 1.00 95.94 73 ASP A N 1
ATOM 600 C CA . ASP A 1 73 ? 21.580 -8.546 -9.161 1.00 95.94 73 ASP A CA 1
ATOM 601 C C . ASP A 1 73 ? 20.480 -7.838 -8.352 1.00 95.94 73 ASP A C 1
ATOM 603 O O . ASP A 1 73 ? 20.027 -8.341 -7.319 1.00 95.94 73 ASP A O 1
ATOM 607 N N . ILE A 1 74 ? 19.963 -6.715 -8.859 1.00 95.62 74 ILE A N 1
ATOM 608 C CA . ILE A 1 74 ? 18.847 -5.994 -8.234 1.00 95.62 74 ILE A CA 1
ATOM 609 C C . ILE A 1 74 ? 17.605 -6.887 -8.157 1.00 95.62 74 ILE A C 1
ATOM 611 O O . ILE A 1 74 ? 16.964 -6.951 -7.109 1.00 95.62 74 ILE A O 1
ATOM 615 N N . GLN A 1 75 ? 17.278 -7.626 -9.219 1.00 95.50 75 GLN A N 1
ATOM 616 C CA . GLN A 1 75 ? 16.144 -8.556 -9.219 1.00 95.50 75 GLN A CA 1
ATOM 617 C C . GLN A 1 75 ? 16.285 -9.645 -8.145 1.00 95.50 75 GLN A C 1
ATOM 619 O O . GLN A 1 75 ? 15.316 -9.938 -7.437 1.00 95.50 75 GLN A O 1
ATOM 624 N N . LYS A 1 76 ? 17.491 -10.201 -7.961 1.00 94.50 76 LYS A N 1
ATOM 625 C CA . LYS A 1 76 ? 17.776 -11.161 -6.880 1.00 94.50 76 LYS A CA 1
ATOM 626 C C . LYS A 1 76 ? 17.582 -10.527 -5.502 1.00 94.50 76 LYS A C 1
ATOM 628 O O . LYS A 1 76 ? 16.899 -11.107 -4.658 1.00 94.50 76 LYS A O 1
ATOM 633 N N . LYS A 1 77 ? 18.112 -9.322 -5.279 1.00 95.06 77 LYS A N 1
ATOM 634 C CA . LYS A 1 77 ? 17.946 -8.589 -4.009 1.00 95.06 77 LYS A CA 1
ATOM 635 C C . LYS A 1 77 ? 16.476 -8.289 -3.710 1.00 95.06 77 LYS A C 1
ATOM 637 O O . LYS A 1 77 ? 16.023 -8.510 -2.589 1.00 95.06 77 LYS A O 1
ATOM 642 N N . VAL A 1 78 ? 15.710 -7.858 -4.712 1.00 93.75 78 VAL A N 1
ATOM 643 C CA . VAL A 1 78 ? 14.265 -7.603 -4.587 1.00 93.75 78 VAL A CA 1
ATOM 644 C C . VAL A 1 78 ? 13.505 -8.879 -4.221 1.00 93.75 78 VAL A C 1
ATOM 646 O O . VAL A 1 78 ? 12.626 -8.827 -3.365 1.00 93.75 78 VAL A O 1
ATOM 649 N N . SER A 1 79 ? 13.848 -10.024 -4.815 1.00 93.56 79 SER A N 1
ATOM 650 C CA . SER A 1 79 ? 13.263 -11.328 -4.463 1.00 93.56 79 SER A CA 1
ATOM 651 C C . SER A 1 79 ? 13.466 -11.671 -2.981 1.00 93.56 79 SER A C 1
ATOM 653 O O . SER A 1 79 ? 12.497 -11.943 -2.266 1.00 93.56 79 SER A O 1
ATOM 655 N N . VAL A 1 80 ? 14.707 -11.571 -2.490 1.00 94.06 80 VAL A N 1
ATOM 656 C CA . VAL A 1 80 ? 15.046 -11.855 -1.085 1.00 94.06 80 VAL A CA 1
ATOM 657 C C . VAL A 1 80 ? 14.311 -10.907 -0.136 1.00 94.06 80 VAL A C 1
ATOM 659 O O . VAL A 1 80 ? 13.718 -11.353 0.848 1.00 94.06 80 VAL A O 1
ATOM 662 N N . LEU A 1 81 ? 14.290 -9.608 -0.447 1.00 92.69 81 LEU A N 1
ATOM 663 C CA . LEU A 1 81 ? 13.591 -8.611 0.365 1.00 92.69 81 LEU A CA 1
ATOM 664 C C . LEU A 1 81 ? 12.078 -8.848 0.396 1.00 92.69 81 LEU A C 1
ATOM 666 O O . LEU A 1 81 ? 11.481 -8.755 1.466 1.00 92.69 81 LEU A O 1
ATOM 670 N N . LYS A 1 82 ? 11.456 -9.211 -0.732 1.00 91.81 82 LYS A N 1
ATOM 671 C CA . LYS A 1 82 ? 10.026 -9.558 -0.780 1.00 91.81 82 LYS A CA 1
ATOM 672 C C . LYS A 1 82 ? 9.704 -10.777 0.082 1.00 91.81 82 LYS A C 1
ATOM 674 O O . LYS A 1 82 ? 8.724 -10.753 0.824 1.00 91.81 82 LYS A O 1
ATOM 679 N N . ALA A 1 83 ? 10.536 -11.819 0.034 1.00 91.00 83 ALA A N 1
ATOM 680 C CA . ALA A 1 83 ? 10.358 -13.005 0.871 1.00 91.00 83 ALA A CA 1
ATOM 681 C C . ALA A 1 83 ? 10.482 -12.673 2.369 1.00 91.00 83 ALA A C 1
ATOM 683 O O . ALA A 1 83 ? 9.624 -13.065 3.164 1.00 91.00 83 ALA A O 1
ATOM 684 N N . ALA A 1 84 ? 11.500 -11.895 2.751 1.00 90.12 84 ALA A N 1
ATOM 685 C CA . ALA A 1 84 ? 11.688 -11.444 4.129 1.00 90.12 84 ALA A CA 1
ATOM 686 C C . ALA A 1 84 ? 10.523 -10.563 4.612 1.00 90.12 84 ALA A C 1
ATOM 688 O O . ALA A 1 84 ? 10.001 -10.765 5.709 1.00 90.12 84 ALA A O 1
ATOM 689 N N . HIS A 1 85 ? 10.069 -9.630 3.772 1.00 90.88 85 HIS A N 1
ATOM 690 C CA . HIS A 1 85 ? 8.931 -8.763 4.060 1.00 90.88 85 HIS A CA 1
ATOM 691 C C . HIS A 1 85 ? 7.646 -9.565 4.288 1.00 90.88 85 HIS A C 1
ATOM 693 O O . HIS A 1 85 ? 6.939 -9.361 5.273 1.00 90.88 85 HIS A O 1
ATOM 699 N N . ARG A 1 86 ? 7.374 -10.546 3.428 1.00 91.94 86 ARG A N 1
ATOM 700 C CA . ARG A 1 86 ? 6.223 -11.440 3.567 1.00 91.94 86 ARG A CA 1
ATOM 701 C C . ARG A 1 86 ? 6.269 -12.250 4.860 1.00 91.94 86 ARG A C 1
ATOM 703 O O . ARG A 1 86 ? 5.251 -12.354 5.539 1.00 91.94 86 ARG A O 1
ATOM 710 N N . ALA A 1 87 ? 7.434 -12.788 5.224 1.00 89.19 87 ALA A N 1
ATOM 711 C CA . ALA A 1 87 ? 7.614 -13.511 6.483 1.00 89.19 87 ALA A CA 1
ATOM 712 C C . ALA A 1 87 ? 7.358 -12.606 7.700 1.00 89.19 87 ALA A C 1
ATOM 714 O O . ALA A 1 87 ? 6.681 -13.013 8.647 1.00 89.19 87 ALA A O 1
ATOM 715 N N . LEU A 1 88 ? 7.836 -11.359 7.648 1.00 89.75 88 LEU A N 1
ATOM 716 C CA . LEU A 1 88 ? 7.576 -10.347 8.671 1.00 89.75 88 LEU A CA 1
ATOM 717 C C . LEU A 1 88 ? 6.075 -10.057 8.799 1.00 89.75 88 LEU A C 1
ATOM 719 O O . LEU A 1 88 ? 5.531 -10.123 9.902 1.00 89.75 88 LEU A O 1
ATOM 723 N N . ARG A 1 89 ? 5.389 -9.788 7.680 1.00 92.19 89 ARG A N 1
ATOM 724 C CA . ARG A 1 89 ? 3.944 -9.513 7.678 1.00 92.19 89 ARG A CA 1
ATOM 725 C C . ARG A 1 89 ? 3.125 -10.717 8.130 1.00 92.19 89 ARG A C 1
ATOM 727 O O . ARG A 1 89 ? 2.199 -10.547 8.913 1.00 92.19 89 ARG A O 1
ATOM 734 N N . HIS A 1 90 ? 3.507 -11.933 7.748 1.00 90.94 90 HIS A N 1
ATOM 735 C CA . HIS A 1 90 ? 2.888 -13.151 8.271 1.00 90.94 90 HIS A CA 1
ATOM 736 C C . HIS A 1 90 ? 3.013 -13.249 9.802 1.00 90.94 90 HIS A C 1
ATOM 738 O O . HIS A 1 90 ? 2.034 -13.553 10.483 1.00 90.94 90 HIS A O 1
ATOM 744 N N . GLY A 1 91 ? 4.176 -12.898 10.363 1.00 88.31 91 GLY A N 1
ATOM 745 C CA . GLY A 1 91 ? 4.353 -12.779 11.813 1.00 88.31 91 GLY A CA 1
ATOM 746 C C . GLY A 1 91 ? 3.393 -11.770 12.456 1.00 88.31 91 GLY A C 1
ATOM 747 O O . GLY A 1 91 ? 2.788 -12.074 13.483 1.00 88.31 91 GLY A O 1
ATOM 748 N N . VAL A 1 92 ? 3.189 -10.605 11.828 1.00 88.50 92 VAL A N 1
ATOM 749 C CA . VAL A 1 92 ? 2.228 -9.587 12.296 1.00 88.50 92 VAL A CA 1
ATOM 750 C C . VAL A 1 92 ? 0.785 -10.104 12.257 1.00 88.50 92 VAL A C 1
ATOM 752 O O . VAL A 1 92 ? 0.031 -9.886 13.208 1.00 88.50 92 VAL A O 1
ATOM 755 N N . LEU A 1 93 ? 0.392 -10.823 11.201 1.00 90.81 93 LEU A N 1
ATOM 756 C CA . LEU A 1 93 ? -0.937 -11.441 11.102 1.00 90.81 93 LEU A CA 1
ATOM 757 C C . LEU A 1 93 ? -1.180 -12.447 12.232 1.00 90.81 93 LEU A C 1
ATOM 759 O O . LEU A 1 93 ? -2.257 -12.454 12.832 1.00 90.81 93 LEU A O 1
ATOM 763 N N . GLU A 1 94 ? -0.176 -13.254 12.566 1.00 89.31 94 GLU A N 1
ATOM 764 C CA . GLU A 1 94 ? -0.272 -14.227 13.652 1.00 89.31 94 GLU A CA 1
ATOM 765 C C . GLU A 1 94 ? -0.390 -13.550 15.024 1.00 89.31 94 GLU A C 1
ATOM 767 O O . GLU A 1 94 ? -1.225 -13.927 15.852 1.00 89.31 94 GLU A O 1
ATOM 772 N N . GLU A 1 95 ? 0.369 -12.479 15.256 1.00 84.50 95 GLU A N 1
ATOM 773 C CA . GLU A 1 95 ? 0.241 -11.668 16.469 1.00 84.50 95 GLU A CA 1
ATOM 774 C C . GLU A 1 95 ? -1.144 -11.019 16.590 1.00 84.50 95 GLU A C 1
ATOM 776 O O . GLU A 1 95 ? -1.744 -11.028 17.677 1.00 84.50 95 GLU A O 1
ATOM 781 N N . ARG A 1 96 ? -1.682 -10.503 15.477 1.00 87.00 96 ARG A N 1
ATOM 782 C CA . ARG A 1 96 ? -3.038 -9.942 15.391 1.00 87.00 96 ARG A CA 1
ATOM 783 C C . ARG A 1 96 ? -4.084 -11.007 15.732 1.00 87.00 96 ARG A C 1
ATOM 785 O O . ARG A 1 96 ? -4.936 -10.766 16.594 1.00 87.00 96 ARG A O 1
ATOM 792 N N . ARG A 1 97 ? -3.961 -12.205 15.151 1.00 89.38 97 ARG A N 1
ATOM 793 C CA . ARG A 1 97 ? -4.852 -13.355 15.379 1.00 89.38 97 ARG A CA 1
ATOM 794 C C . ARG A 1 97 ? -4.910 -13.753 16.848 1.00 89.38 97 ARG A C 1
ATOM 796 O O . ARG A 1 97 ? -6.002 -13.851 17.420 1.00 89.38 97 ARG A O 1
ATOM 803 N N . ILE A 1 98 ? -3.740 -13.934 17.462 1.00 84.12 98 ILE A N 1
ATOM 804 C CA . ILE A 1 98 ? -3.587 -14.325 18.867 1.00 84.12 98 ILE A CA 1
ATOM 805 C C . ILE A 1 98 ? -4.153 -13.243 19.800 1.00 84.12 98 ILE A C 1
ATOM 807 O O . ILE A 1 98 ? -4.869 -13.555 20.759 1.00 84.12 98 ILE A O 1
ATOM 811 N N . THR A 1 99 ? -3.861 -11.970 19.515 1.00 80.50 99 THR A N 1
ATOM 812 C CA . THR A 1 99 ? -4.309 -10.829 20.328 1.00 80.50 99 THR A CA 1
ATOM 813 C C . THR A 1 99 ? -5.826 -10.671 20.287 1.00 80.50 99 THR A C 1
ATOM 815 O O . THR A 1 99 ? -6.458 -10.573 21.342 1.00 80.50 99 THR A O 1
ATOM 818 N N . ASN A 1 100 ? -6.426 -10.702 19.094 1.00 82.38 100 ASN A N 1
ATOM 819 C CA . ASN A 1 100 ? -7.870 -10.529 18.914 1.00 82.38 100 ASN A CA 1
ATOM 820 C C . ASN A 1 100 ? -8.681 -11.656 19.558 1.00 82.38 100 ASN A C 1
ATOM 822 O O . ASN A 1 100 ? -9.785 -11.421 20.048 1.00 82.38 100 ASN A O 1
ATOM 826 N N . ARG A 1 101 ? -8.124 -12.868 19.601 1.00 82.75 101 ARG A N 1
ATOM 827 C CA . ARG A 1 101 ? -8.779 -14.046 20.187 1.00 82.75 101 ARG A CA 1
ATOM 828 C C . ARG A 1 101 ? -8.398 -14.290 21.648 1.00 82.75 101 ARG A C 1
ATOM 830 O O . ARG A 1 101 ? -8.838 -15.276 22.226 1.00 82.75 101 ARG A O 1
ATOM 837 N N . LYS A 1 102 ? -7.598 -13.406 22.263 1.00 69.75 102 LYS A N 1
ATOM 838 C CA . LYS A 1 102 ? -7.096 -13.532 23.646 1.00 69.75 102 LYS A CA 1
ATOM 839 C C . LYS A 1 102 ? -6.436 -14.892 23.942 1.00 69.75 102 LYS A C 1
ATOM 841 O O . LYS A 1 102 ? -6.378 -15.301 25.098 1.00 69.75 102 LYS A O 1
ATOM 846 N N . GLN A 1 103 ? -5.870 -15.561 22.935 1.00 62.81 103 GLN A N 1
ATOM 847 C CA . GLN A 1 103 ? -5.261 -16.898 23.060 1.00 62.81 103 GLN A CA 1
ATOM 848 C C . GLN A 1 103 ? -3.871 -16.877 23.730 1.00 62.81 103 GLN A C 1
ATOM 850 O O . GLN A 1 103 ? -3.098 -17.827 23.637 1.00 62.81 103 GLN A O 1
ATOM 855 N N . LEU A 1 104 ? -3.525 -15.794 24.431 1.00 61.03 104 LEU A N 1
ATOM 856 C CA . LEU A 1 104 ? -2.264 -15.675 25.157 1.00 61.03 104 LEU A CA 1
ATOM 857 C C . LEU A 1 104 ? -2.391 -16.382 26.508 1.00 61.03 104 LEU A C 1
ATOM 859 O O . LEU A 1 104 ? -2.751 -15.760 27.509 1.00 61.03 104 LEU A O 1
ATOM 863 N N . SER A 1 105 ? -2.075 -17.676 26.524 1.00 53.88 105 SER A N 1
ATOM 864 C CA . SER A 1 105 ? -2.123 -18.514 27.727 1.00 53.88 105 SER A CA 1
ATOM 865 C C . SER A 1 105 ? -1.044 -18.149 28.756 1.00 53.88 105 SER A C 1
ATOM 867 O O . SER A 1 105 ? -1.272 -18.300 29.953 1.00 53.88 105 SER A O 1
ATOM 869 N N . SER A 1 106 ? 0.104 -17.598 28.334 1.00 60.78 106 SER A N 1
ATOM 870 C CA . SER A 1 106 ? 1.222 -17.281 29.236 1.00 60.78 106 SER A CA 1
ATOM 871 C C . SER A 1 106 ? 1.614 -15.795 29.272 1.00 60.78 106 SER A C 1
ATOM 873 O O . SER A 1 106 ? 1.619 -15.077 28.267 1.00 60.78 106 SER A O 1
ATOM 875 N N . ALA A 1 107 ? 2.028 -15.317 30.454 1.00 59.59 107 ALA A N 1
ATOM 876 C CA . ALA A 1 107 ? 2.575 -13.968 30.638 1.00 59.59 107 ALA A CA 1
ATOM 877 C C . ALA A 1 107 ? 3.850 -13.719 29.803 1.00 59.59 107 ALA A C 1
ATOM 879 O O . ALA A 1 107 ? 4.097 -12.590 29.376 1.00 59.59 107 ALA A O 1
ATOM 880 N N . ARG A 1 108 ? 4.616 -14.781 29.515 1.00 60.75 108 ARG A N 1
ATOM 881 C CA . ARG A 1 108 ? 5.805 -14.751 28.653 1.00 60.75 108 ARG A CA 1
ATOM 882 C C . ARG A 1 108 ? 5.441 -14.472 27.192 1.00 60.75 108 ARG A C 1
ATOM 884 O O . ARG A 1 108 ? 6.038 -13.579 26.599 1.00 60.75 108 ARG A O 1
ATOM 891 N N . GLN A 1 109 ? 4.422 -15.139 26.642 1.00 62.66 109 GLN A N 1
ATOM 892 C CA . GLN A 1 109 ? 3.919 -14.834 25.293 1.00 62.66 109 GLN A CA 1
ATOM 893 C C . GLN A 1 109 ? 3.377 -13.409 25.200 1.00 62.66 109 GLN A C 1
ATOM 895 O O . GLN A 1 109 ? 3.676 -12.714 24.236 1.00 62.66 109 GLN A O 1
ATOM 900 N N . ARG A 1 110 ? 2.677 -12.918 26.234 1.00 63.12 110 ARG A N 1
ATOM 901 C CA . ARG A 1 110 ? 2.237 -11.511 26.277 1.00 63.12 110 ARG A CA 1
ATOM 902 C C . ARG A 1 110 ? 3.409 -10.528 26.202 1.00 63.12 110 ARG A C 1
ATOM 904 O O . ARG A 1 110 ? 3.289 -9.518 25.518 1.00 63.12 110 ARG A O 1
ATOM 911 N N . ARG A 1 111 ? 4.533 -10.802 26.877 1.00 61.38 111 ARG A N 1
ATOM 912 C CA . ARG A 1 111 ? 5.744 -9.959 26.801 1.00 61.38 111 ARG A CA 1
ATOM 913 C C . ARG A 1 111 ? 6.424 -10.021 25.439 1.00 61.38 111 ARG A C 1
ATOM 915 O O . ARG A 1 111 ? 6.814 -8.973 24.946 1.00 61.38 111 ARG A O 1
ATOM 922 N N . ILE A 1 112 ? 6.544 -11.203 24.834 1.00 62.12 112 ILE A N 1
ATOM 923 C CA . ILE A 1 112 ? 7.165 -11.358 23.509 1.00 62.12 112 ILE A CA 1
ATOM 924 C C . ILE A 1 112 ? 6.332 -10.636 22.448 1.00 62.12 112 ILE A C 1
ATOM 926 O O . ILE A 1 112 ? 6.884 -9.842 21.697 1.00 62.12 112 ILE A O 1
ATOM 930 N N . VAL A 1 113 ? 5.009 -10.830 22.453 1.00 60.91 113 VAL A N 1
ATOM 931 C CA . VAL A 1 113 ? 4.093 -10.136 21.535 1.00 60.91 113 VAL A CA 1
ATOM 932 C C . VAL A 1 113 ? 4.116 -8.627 21.775 1.00 60.91 113 VAL A C 1
ATOM 934 O O . VAL A 1 113 ? 4.139 -7.870 20.822 1.00 60.91 113 VAL A O 1
ATOM 937 N N . ARG A 1 114 ? 4.186 -8.143 23.025 1.00 60.31 114 ARG A N 1
ATOM 938 C CA . ARG A 1 114 ? 4.325 -6.696 23.292 1.00 60.31 114 ARG A CA 1
ATOM 939 C C . ARG A 1 114 ? 5.670 -6.128 22.848 1.00 60.31 114 ARG A C 1
ATOM 941 O O . ARG A 1 114 ? 5.688 -5.049 22.275 1.00 60.31 114 ARG A O 1
ATOM 948 N N . GLY A 1 115 ? 6.771 -6.830 23.115 1.00 56.97 115 GLY A N 1
ATOM 949 C CA . GLY A 1 115 ? 8.111 -6.418 22.693 1.00 56.97 115 GLY A CA 1
ATOM 950 C C . GLY A 1 115 ? 8.223 -6.369 21.173 1.00 56.97 115 GLY A C 1
ATOM 951 O O . GLY A 1 115 ? 8.748 -5.403 20.633 1.00 56.97 115 GLY A O 1
ATOM 952 N N . ARG A 1 116 ? 7.629 -7.351 20.486 1.00 58.53 116 ARG A N 1
ATOM 953 C CA . ARG A 1 116 ? 7.495 -7.345 19.030 1.00 58.53 116 ARG A CA 1
ATOM 954 C C . ARG A 1 116 ? 6.541 -6.272 18.540 1.00 58.53 116 ARG A C 1
ATOM 956 O O . ARG A 1 116 ? 6.920 -5.604 17.610 1.00 58.53 116 ARG A O 1
ATOM 963 N N . ASN A 1 117 ? 5.419 -5.986 19.197 1.00 55.09 117 ASN A N 1
ATOM 964 C CA . ASN A 1 117 ? 4.507 -4.894 18.821 1.00 55.09 117 ASN A CA 1
ATOM 965 C C . ASN A 1 117 ? 5.125 -3.482 18.976 1.00 55.09 117 ASN A C 1
ATOM 967 O O . ASN A 1 117 ? 4.615 -2.525 18.410 1.00 55.09 117 ASN A O 1
ATOM 971 N N . MET A 1 118 ? 6.220 -3.330 19.737 1.00 51.50 118 MET A N 1
ATOM 972 C CA . MET A 1 118 ? 7.026 -2.093 19.744 1.00 51.50 118 MET A CA 1
ATOM 973 C C . MET A 1 118 ? 8.037 -2.030 18.589 1.00 51.50 118 MET A C 1
ATOM 975 O O . MET A 1 118 ? 8.489 -0.949 18.230 1.00 51.50 118 MET A O 1
ATOM 979 N N . ILE A 1 119 ? 8.405 -3.188 18.035 1.00 52.75 119 ILE A N 1
ATOM 980 C CA . ILE A 1 119 ? 9.313 -3.348 16.889 1.00 52.75 119 ILE A CA 1
ATOM 981 C C . ILE A 1 119 ? 8.505 -3.461 15.577 1.00 52.75 119 ILE A C 1
ATOM 983 O O . ILE A 1 119 ? 9.003 -3.141 14.502 1.00 52.75 119 ILE A O 1
ATOM 987 N N . ALA A 1 120 ? 7.242 -3.884 15.666 1.00 53.16 120 ALA A N 1
ATOM 988 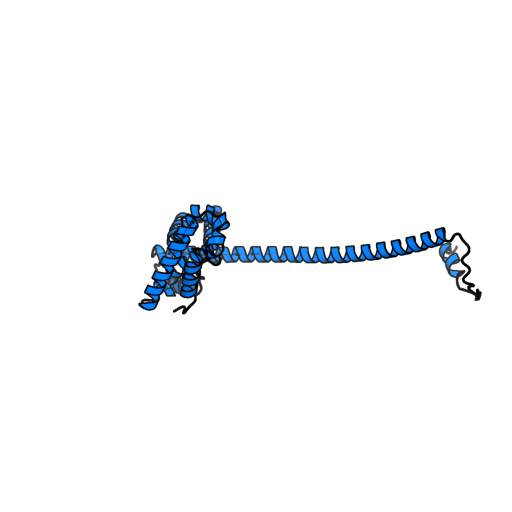C CA . ALA A 1 120 ? 6.328 -4.125 14.572 1.00 53.16 120 ALA A CA 1
ATOM 989 C C . ALA A 1 120 ? 5.856 -2.789 14.016 1.00 53.16 120 ALA A C 1
ATOM 991 O O . ALA A 1 120 ? 5.210 -1.972 14.674 1.00 53.16 120 ALA A O 1
ATOM 992 N N . HIS A 1 121 ? 6.231 -2.604 12.762 1.00 64.12 121 HIS A N 1
ATOM 993 C CA . HIS A 1 121 ? 5.863 -1.505 11.898 1.00 64.12 121 HIS A CA 1
ATOM 994 C C . HIS A 1 121 ? 4.340 -1.365 11.850 1.00 64.12 121 HIS A C 1
ATOM 996 O O . HIS A 1 121 ? 3.620 -2.361 11.939 1.00 64.12 121 HIS A O 1
ATOM 1002 N N . GLY A 1 122 ? 3.862 -0.126 11.718 1.00 78.62 122 GLY A N 1
ATOM 1003 C CA . GLY A 1 122 ? 2.442 0.191 11.607 1.00 78.62 122 GLY A CA 1
ATOM 1004 C C . GLY A 1 122 ? 1.707 -0.588 10.506 1.00 78.62 122 GLY A C 1
ATOM 1005 O O . GLY A 1 122 ? 2.231 -1.498 9.862 1.00 78.62 122 GLY A O 1
ATOM 1006 N N . GLY A 1 123 ? 0.446 -0.236 10.286 1.00 90.62 123 GLY A N 1
ATOM 1007 C CA . GLY A 1 123 ? -0.356 -0.841 9.232 1.00 90.62 123 GLY A CA 1
ATOM 1008 C C . GLY A 1 123 ? 0.384 -0.858 7.894 1.00 90.62 123 GLY A C 1
ATOM 1009 O O . GLY A 1 123 ? 0.899 0.169 7.462 1.00 90.62 123 GLY A O 1
ATOM 1010 N N . ASP A 1 124 ? 0.406 -2.019 7.249 1.00 94.56 124 ASP A N 1
ATOM 1011 C CA . ASP A 1 124 ? 0.864 -2.190 5.872 1.00 94.56 124 ASP A CA 1
ATOM 1012 C C . ASP A 1 124 ? -0.143 -3.067 5.128 1.00 94.56 124 ASP A C 1
ATOM 1014 O O . ASP A 1 124 ? -0.101 -4.295 5.184 1.00 94.56 124 ASP A O 1
ATOM 1018 N N . ILE A 1 125 ? -1.121 -2.411 4.508 1.00 96.81 125 ILE A N 1
ATOM 1019 C CA . ILE A 1 125 ? -2.257 -3.078 3.882 1.00 96.81 125 ILE A CA 1
ATOM 1020 C C . ILE A 1 125 ? -1.837 -3.933 2.687 1.00 96.81 125 ILE A C 1
ATOM 1022 O O . ILE A 1 125 ? -2.412 -4.998 2.484 1.00 96.81 125 ILE A O 1
ATOM 1026 N N . LEU A 1 126 ? -0.841 -3.494 1.910 1.00 96.25 126 LEU A N 1
ATOM 1027 C CA . LEU A 1 126 ? -0.364 -4.230 0.739 1.00 96.25 126 LEU A CA 1
ATOM 1028 C C . LEU A 1 126 ? 0.476 -5.433 1.167 1.00 96.25 126 LEU A C 1
ATOM 1030 O O . LEU A 1 126 ? 0.277 -6.528 0.641 1.00 96.25 126 LEU A O 1
ATOM 1034 N N . GLY A 1 127 ? 1.342 -5.257 2.167 1.00 95.06 127 GLY A N 1
ATOM 1035 C CA . GLY A 1 127 ? 2.093 -6.360 2.754 1.00 95.06 127 GLY A CA 1
ATOM 1036 C C . GLY A 1 127 ? 1.198 -7.406 3.416 1.00 95.06 127 GLY A C 1
ATOM 1037 O O . GLY A 1 127 ? 1.404 -8.604 3.219 1.00 95.06 127 GLY A O 1
ATOM 1038 N N . ASP A 1 128 ? 0.166 -6.979 4.150 1.00 96.00 128 ASP A N 1
ATOM 1039 C CA . ASP A 1 128 ? -0.824 -7.893 4.730 1.00 96.00 128 ASP A CA 1
ATOM 1040 C C . ASP A 1 128 ? -1.638 -8.606 3.647 1.00 96.00 128 ASP A C 1
ATOM 1042 O O . ASP A 1 128 ? -1.911 -9.800 3.775 1.00 96.00 128 ASP A O 1
ATOM 1046 N N . LEU A 1 129 ? -1.995 -7.908 2.563 1.00 96.81 129 LEU A N 1
ATOM 1047 C CA . LEU A 1 129 ? -2.680 -8.511 1.423 1.00 96.81 129 LEU A CA 1
ATOM 1048 C C . LEU A 1 129 ? -1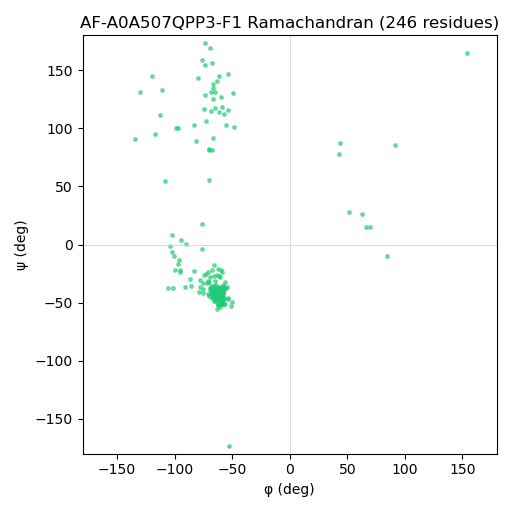.831 -9.636 0.809 1.00 96.81 129 LEU A C 1
ATOM 1050 O O . LEU A 1 129 ? -2.327 -10.745 0.609 1.00 96.81 129 LEU A O 1
ATOM 1054 N N . GLU A 1 130 ? -0.554 -9.362 0.537 1.00 95.81 130 GLU A N 1
ATOM 1055 C CA . GLU A 1 130 ? 0.385 -10.330 -0.037 1.00 95.81 130 GLU A CA 1
ATOM 1056 C C . GLU A 1 130 ? 0.636 -11.516 0.904 1.00 95.81 130 GLU A C 1
ATOM 1058 O O . GLU A 1 130 ? 0.649 -12.666 0.463 1.00 95.81 130 GLU A O 1
ATOM 1063 N N . ALA A 1 131 ? 0.789 -11.262 2.205 1.00 95.81 131 ALA A N 1
ATOM 1064 C CA . ALA A 1 131 ? 0.997 -12.315 3.192 1.00 95.81 131 ALA A CA 1
ATOM 1065 C C . ALA A 1 131 ? -0.223 -13.240 3.315 1.00 95.81 131 ALA A C 1
ATOM 1067 O O . ALA A 1 131 ? -0.054 -14.457 3.295 1.00 95.81 131 ALA A O 1
ATOM 1068 N N . ILE A 1 132 ? -1.446 -12.700 3.373 1.00 97.44 132 ILE A N 1
ATOM 1069 C CA . ILE A 1 132 ? -2.667 -13.525 3.412 1.00 97.44 132 ILE A CA 1
ATOM 1070 C C . ILE A 1 132 ? -2.813 -14.337 2.123 1.00 97.44 132 ILE A C 1
ATOM 1072 O O . ILE A 1 132 ? -3.129 -15.523 2.197 1.00 97.44 132 ILE A O 1
ATOM 1076 N N . ARG A 1 133 ? -2.552 -13.733 0.953 1.00 96.88 133 ARG A N 1
ATOM 1077 C CA . ARG A 1 133 ? -2.557 -14.461 -0.326 1.00 96.88 133 ARG A CA 1
ATOM 1078 C C . ARG A 1 133 ? -1.588 -15.631 -0.308 1.00 96.88 133 ARG A C 1
ATOM 1080 O O . ARG A 1 133 ? -1.962 -16.725 -0.696 1.00 96.88 133 ARG A O 1
ATOM 1087 N N . TYR A 1 134 ? -0.370 -15.416 0.177 1.00 95.88 134 TYR A N 1
ATOM 1088 C CA . TYR A 1 134 ? 0.617 -16.482 0.271 1.00 95.88 134 TYR A CA 1
ATOM 1089 C C . TYR A 1 134 ? 0.168 -17.618 1.193 1.00 95.88 134 TYR A C 1
ATOM 1091 O O . TYR A 1 134 ? 0.315 -18.781 0.829 1.00 95.88 134 TYR A O 1
ATOM 1099 N N . VAL A 1 135 ? -0.393 -17.299 2.362 1.00 95.94 135 VAL A N 1
ATOM 1100 C CA . VAL A 1 135 ? -0.943 -18.306 3.286 1.00 95.94 135 VAL A CA 1
ATOM 1101 C C . VAL A 1 135 ? -2.034 -19.124 2.591 1.00 95.94 135 VAL A C 1
ATOM 1103 O O . VAL A 1 135 ? -2.017 -20.349 2.671 1.00 95.94 135 VAL A O 1
ATOM 1106 N N . GLU A 1 136 ? -2.938 -18.462 1.868 1.00 97.00 136 GLU A N 1
ATOM 1107 C CA . GLU A 1 136 ? -4.018 -19.107 1.116 1.00 97.00 136 GLU A CA 1
ATOM 1108 C C . GLU A 1 136 ? -3.500 -19.986 -0.032 1.00 97.00 136 GLU A C 1
ATOM 1110 O O . GLU A 1 136 ? -3.870 -21.154 -0.122 1.00 97.00 136 GLU A O 1
ATOM 1115 N N . GLU A 1 137 ? -2.596 -19.464 -0.863 1.00 96.50 137 GLU A N 1
ATOM 1116 C CA . GLU A 1 137 ? -1.998 -20.171 -2.005 1.00 96.50 137 GLU A CA 1
ATOM 1117 C C . GLU A 1 137 ? -1.176 -21.401 -1.573 1.00 96.50 137 GLU A C 1
ATOM 1119 O O . GLU A 1 137 ? -1.051 -22.353 -2.338 1.00 96.50 137 GLU A O 1
ATOM 1124 N N . ASN A 1 138 ? -0.646 -21.408 -0.345 1.00 96.12 138 ASN A N 1
ATOM 1125 C CA . ASN A 1 138 ? 0.155 -22.511 0.201 1.00 96.12 138 ASN A CA 1
ATOM 1126 C C . ASN A 1 138 ? -0.626 -23.416 1.171 1.00 96.12 138 ASN A C 1
ATOM 1128 O O . ASN A 1 138 ? -0.022 -24.265 1.825 1.00 96.12 138 ASN A O 1
ATOM 1132 N N . GLY A 1 139 ? -1.947 -23.242 1.297 1.00 94.12 139 GLY A N 1
ATOM 1133 C CA . GLY A 1 139 ? -2.787 -24.086 2.157 1.00 94.12 139 GLY A CA 1
ATOM 1134 C C . GLY A 1 139 ? -2.430 -24.016 3.647 1.00 94.12 139 GLY A C 1
ATOM 1135 O O . GLY A 1 139 ? -2.651 -24.975 4.387 1.00 94.12 139 GLY A O 1
ATOM 1136 N N . LEU A 1 140 ? -1.848 -22.901 4.092 1.00 93.81 140 LEU A N 1
ATOM 1137 C CA . LEU A 1 140 ? -1.502 -22.684 5.493 1.00 93.81 140 LEU A CA 1
ATOM 1138 C C . LEU A 1 140 ? -2.774 -22.412 6.328 1.00 93.81 140 LEU A C 1
ATOM 1140 O O . LEU A 1 140 ? -3.790 -21.958 5.794 1.00 93.81 140 LEU A O 1
ATOM 1144 N N . PRO A 1 141 ? -2.762 -22.699 7.642 1.00 92.88 141 PRO A N 1
ATOM 1145 C CA . PRO A 1 141 ? -3.951 -22.563 8.481 1.00 92.88 141 PRO A CA 1
ATOM 1146 C C . PRO A 1 141 ? -4.372 -21.098 8.689 1.00 92.88 141 PRO A C 1
ATOM 1148 O O . PRO A 1 141 ? -3.635 -20.159 8.398 1.00 92.88 141 PRO A O 1
ATOM 1151 N N . TYR A 1 142 ? -5.569 -20.913 9.254 1.00 94.19 142 TYR A N 1
ATOM 1152 C CA . TYR A 1 142 ? -6.082 -19.628 9.760 1.00 94.19 142 TYR A CA 1
ATOM 1153 C C . TYR A 1 142 ? -6.348 -18.529 8.713 1.00 94.19 142 TYR A C 1
ATOM 1155 O O . TYR A 1 142 ? -6.589 -17.380 9.078 1.00 94.19 142 TYR A O 1
ATOM 1163 N N . VAL A 1 143 ? -6.405 -18.860 7.419 1.00 96.00 143 VAL A N 1
ATOM 1164 C CA . VAL A 1 143 ? -6.707 -17.899 6.334 1.00 96.00 143 VAL A CA 1
ATOM 1165 C C . VAL A 1 143 ? -7.963 -17.069 6.621 1.00 96.00 143 VAL A C 1
ATOM 1167 O O . VAL A 1 143 ? -7.928 -15.841 6.534 1.00 96.00 143 VAL A O 1
ATOM 1170 N N . THR A 1 144 ? -9.071 -17.715 6.997 1.00 96.50 144 THR A N 1
ATOM 1171 C CA . THR A 1 144 ? -10.339 -17.034 7.318 1.00 96.50 144 THR A CA 1
ATOM 1172 C C . THR A 1 144 ? -10.163 -16.028 8.451 1.00 96.50 144 THR A C 1
ATOM 1174 O O . THR A 1 144 ? -10.645 -14.901 8.388 1.00 96.50 144 THR A O 1
ATOM 1177 N N . GLU A 1 145 ? -9.398 -16.409 9.467 1.00 95.69 145 GLU A N 1
ATOM 1178 C CA . GLU A 1 145 ? -9.154 -15.597 10.651 1.00 95.69 145 GLU A CA 1
ATOM 1179 C C . GLU A 1 145 ? -8.293 -14.376 10.336 1.00 95.69 145 GLU A C 1
ATOM 1181 O O . GLU A 1 145 ? -8.586 -13.285 10.834 1.00 95.69 145 GLU A O 1
ATOM 1186 N N . TYR A 1 146 ? -7.283 -14.537 9.476 1.00 96.62 146 TYR A N 1
ATOM 1187 C CA . TYR A 1 146 ? -6.482 -13.425 8.977 1.00 96.62 146 TYR A CA 1
ATOM 1188 C C . TYR A 1 146 ? -7.310 -12.465 8.120 1.00 9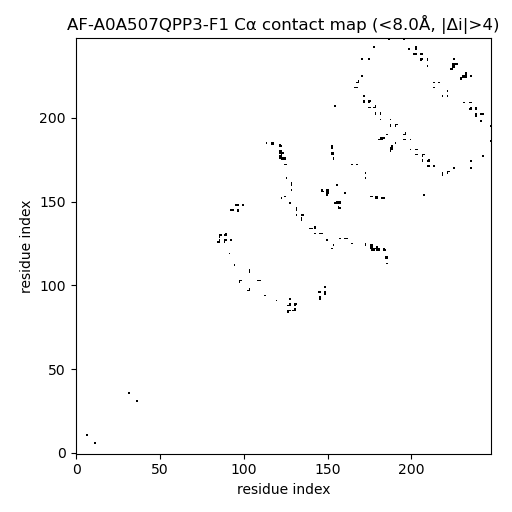6.62 146 TYR A C 1
ATOM 1190 O O . TYR A 1 146 ? -7.157 -11.253 8.259 1.00 96.62 146 TYR A O 1
ATOM 1198 N N . LYS A 1 147 ? -8.225 -12.970 7.280 1.00 97.75 147 LYS A N 1
ATOM 1199 C CA . LYS A 1 147 ? -9.136 -12.135 6.475 1.00 97.75 147 LYS A CA 1
ATOM 1200 C C . LYS A 1 147 ? -10.104 -11.327 7.349 1.00 97.75 147 LYS A C 1
ATOM 1202 O O . LYS A 1 147 ? -10.315 -10.140 7.085 1.00 97.75 147 LYS A O 1
ATOM 1207 N N . ASP A 1 148 ? -10.640 -11.928 8.408 1.00 96.44 148 ASP A N 1
ATOM 1208 C CA . ASP A 1 148 ? -11.500 -11.232 9.374 1.00 96.44 148 ASP A CA 1
ATOM 1209 C C . ASP A 1 148 ? -10.739 -10.134 10.120 1.00 96.44 148 ASP A C 1
ATOM 1211 O O . ASP A 1 148 ? -11.226 -9.013 10.296 1.00 96.44 148 ASP A O 1
ATOM 1215 N N . ASP A 1 149 ? -9.525 -10.445 10.567 1.00 94.69 149 ASP A N 1
ATOM 1216 C CA . ASP A 1 149 ? -8.701 -9.498 11.306 1.00 94.69 149 ASP A CA 1
ATOM 1217 C C . ASP A 1 149 ? -8.158 -8.379 10.409 1.00 94.69 149 ASP A C 1
ATOM 1219 O O . ASP A 1 149 ? -8.098 -7.230 10.848 1.00 94.69 149 ASP A O 1
ATOM 1223 N N . PHE A 1 150 ? -7.872 -8.668 9.138 1.00 96.31 150 PHE A N 1
ATOM 1224 C CA . PHE A 1 150 ? -7.595 -7.666 8.108 1.00 96.31 150 PHE A CA 1
ATOM 1225 C C . PHE A 1 150 ? -8.757 -6.673 7.976 1.00 96.31 150 PHE A C 1
ATOM 1227 O O . PHE A 1 150 ? -8.548 -5.458 8.004 1.00 96.31 150 PHE A O 1
ATOM 1234 N N . GLN A 1 151 ? -10.001 -7.162 7.907 1.00 96.69 151 GLN A N 1
ATOM 1235 C CA . GLN A 1 151 ? -11.169 -6.284 7.832 1.00 96.69 151 GLN A CA 1
ATOM 1236 C C .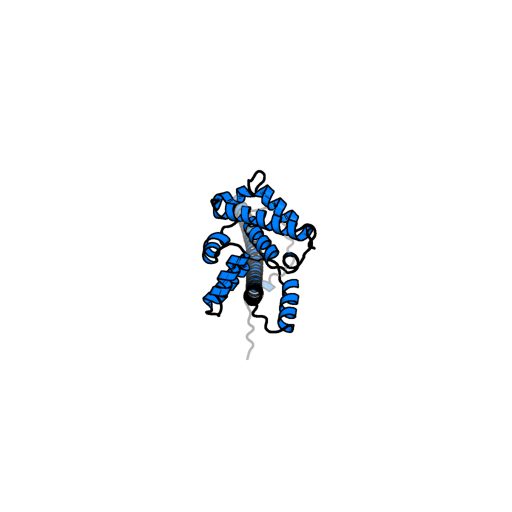 GLN A 1 151 ? -11.298 -5.395 9.075 1.00 96.69 151 GLN A C 1
ATOM 1238 O O . GLN A 1 151 ? -11.628 -4.215 8.946 1.00 96.69 151 GLN A O 1
ATOM 1243 N N . LYS A 1 152 ? -11.024 -5.921 10.275 1.00 93.62 152 LYS A N 1
ATOM 1244 C CA . LYS A 1 152 ? -11.050 -5.123 11.515 1.00 93.62 152 LYS A CA 1
ATOM 1245 C C . LYS A 1 152 ? -9.967 -4.043 11.522 1.00 93.62 152 LYS A C 1
ATOM 1247 O O . LYS A 1 152 ? -10.248 -2.905 11.902 1.00 93.62 152 LYS A O 1
ATOM 1252 N N . ALA A 1 153 ? -8.757 -4.382 11.080 1.00 93.94 153 ALA A N 1
ATOM 1253 C CA . ALA A 1 153 ? -7.630 -3.458 11.024 1.00 93.94 153 ALA A CA 1
ATOM 1254 C C . ALA A 1 153 ? -7.912 -2.302 10.052 1.00 93.94 153 ALA A C 1
ATOM 1256 O O . ALA A 1 153 ? -7.933 -1.133 10.448 1.00 93.94 153 ALA A O 1
ATOM 1257 N N . TYR A 1 154 ? -8.232 -2.633 8.802 1.00 96.25 154 TYR A N 1
ATOM 1258 C CA . TYR A 1 154 ? -8.290 -1.672 7.698 1.00 96.25 154 TYR A CA 1
ATOM 1259 C C . TYR A 1 154 ? -9.691 -1.127 7.403 1.00 96.25 154 TYR A C 1
ATOM 1261 O O . TYR A 1 154 ? -9.831 -0.145 6.681 1.00 96.25 154 TYR A O 1
ATOM 1269 N N . GLY A 1 155 ? -10.747 -1.736 7.946 1.00 95.31 155 GLY A N 1
ATOM 1270 C CA . GLY A 1 155 ? -12.131 -1.390 7.603 1.00 95.31 155 GLY A CA 1
ATOM 1271 C C . GLY A 1 155 ? -12.541 -1.802 6.184 1.00 95.31 155 GLY A C 1
ATOM 1272 O O . GLY A 1 155 ? -13.560 -1.331 5.686 1.00 95.31 155 GLY A O 1
ATOM 1273 N N . LEU A 1 156 ? -11.769 -2.673 5.527 1.00 96.56 156 LEU A N 1
ATOM 1274 C CA . LEU A 1 156 ? -11.992 -3.120 4.153 1.00 96.56 156 LEU A CA 1
ATOM 1275 C C . LEU A 1 156 ? -11.951 -4.648 4.080 1.00 96.56 156 LEU A C 1
ATOM 1277 O O . LEU A 1 156 ? -11.022 -5.271 4.585 1.00 96.56 156 LEU A O 1
ATOM 1281 N N . ARG A 1 157 ? -12.952 -5.264 3.440 1.00 97.44 157 ARG A N 1
ATOM 1282 C CA . ARG A 1 157 ? -12.963 -6.719 3.213 1.00 97.44 157 ARG A CA 1
ATOM 1283 C C . ARG A 1 157 ? -11.796 -7.131 2.320 1.00 97.44 157 ARG A C 1
ATOM 1285 O O . ARG A 1 157 ? -11.543 -6.471 1.314 1.00 97.44 157 ARG A O 1
ATOM 1292 N N . PHE A 1 158 ? -11.173 -8.266 2.632 1.00 97.25 158 PHE A N 1
ATOM 1293 C CA . PHE A 1 158 ? -10.017 -8.785 1.895 1.00 97.25 158 PHE A CA 1
ATOM 1294 C C . PHE A 1 158 ? -10.266 -8.925 0.383 1.00 97.25 158 PHE A C 1
ATOM 1296 O O . PHE A 1 158 ? -9.473 -8.449 -0.421 1.00 97.25 158 PHE A O 1
ATOM 1303 N N . SER A 1 159 ? -11.407 -9.489 -0.023 1.00 96.81 159 SER A N 1
ATOM 1304 C CA . SER A 1 159 ? -11.754 -9.634 -1.446 1.00 96.81 159 SER A CA 1
ATOM 1305 C C . SER A 1 159 ? -11.881 -8.289 -2.170 1.00 96.81 159 SER A C 1
ATOM 1307 O O . SER A 1 159 ? -11.405 -8.136 -3.292 1.00 96.81 159 SER A O 1
ATOM 1309 N N . LYS A 1 160 ? -12.470 -7.280 -1.513 1.00 96.19 160 LYS A N 1
ATOM 1310 C CA . LYS A 1 160 ? -12.587 -5.921 -2.064 1.00 96.19 160 LYS A CA 1
ATOM 1311 C C . LYS A 1 160 ? -11.222 -5.233 -2.141 1.00 96.19 160 LYS A C 1
ATOM 1313 O O . LYS A 1 160 ? -10.961 -4.510 -3.097 1.00 96.19 160 LYS A O 1
ATOM 1318 N N . ALA A 1 161 ? -10.362 -5.468 -1.151 1.00 96.56 161 ALA A N 1
ATOM 1319 C CA . ALA A 1 161 ? -8.993 -4.969 -1.127 1.00 96.56 161 ALA A CA 1
ATOM 1320 C C . ALA A 1 161 ? -8.172 -5.518 -2.300 1.00 96.56 161 ALA A C 1
ATOM 1322 O O . ALA A 1 161 ? -7.540 -4.744 -3.013 1.00 96.56 161 ALA A O 1
ATOM 1323 N N . LEU A 1 162 ? -8.264 -6.825 -2.555 1.00 94.88 162 LEU A N 1
ATOM 1324 C CA . LEU A 1 162 ? -7.563 -7.496 -3.649 1.00 94.88 162 LEU A CA 1
ATOM 1325 C C . LEU A 1 162 ? -7.914 -6.912 -5.025 1.00 94.88 162 LEU A C 1
ATOM 1327 O O . LEU A 1 162 ? -7.035 -6.762 -5.867 1.00 94.88 162 LEU A O 1
ATOM 1331 N N . ALA A 1 163 ? -9.180 -6.544 -5.230 1.00 94.31 163 ALA A N 1
ATOM 1332 C CA . ALA A 1 163 ? -9.647 -5.971 -6.488 1.00 94.31 163 ALA A CA 1
ATOM 1333 C C . ALA A 1 163 ? -9.285 -4.486 -6.669 1.00 94.31 163 ALA A C 1
ATOM 1335 O O . ALA A 1 163 ? -9.025 -4.062 -7.789 1.00 94.31 163 ALA A O 1
ATOM 1336 N N . LYS A 1 164 ? -9.309 -3.679 -5.595 1.00 93.69 164 LYS A N 1
ATOM 1337 C CA . LYS A 1 164 ? -9.206 -2.210 -5.702 1.00 93.69 164 LYS A CA 1
ATOM 1338 C C . LYS A 1 164 ? -7.827 -1.632 -5.378 1.00 93.69 164 LYS A C 1
ATOM 1340 O O . LYS A 1 164 ? -7.424 -0.663 -6.014 1.00 93.69 164 LYS A O 1
ATOM 1345 N N . LEU A 1 165 ? -7.117 -2.179 -4.387 1.00 93.75 165 LEU A N 1
ATOM 1346 C CA . LEU A 1 165 ? -5.883 -1.565 -3.876 1.00 93.75 165 LEU A CA 1
ATOM 1347 C C . LEU A 1 165 ? -4.770 -1.386 -4.920 1.00 93.75 165 LEU A C 1
ATOM 1349 O O . LEU A 1 165 ? -4.109 -0.354 -4.843 1.00 93.75 165 LEU A O 1
ATOM 1353 N N . PRO A 1 166 ? -4.555 -2.297 -5.895 1.00 92.12 166 PRO A N 1
ATOM 1354 C CA . PRO A 1 166 ? -3.504 -2.109 -6.898 1.00 92.12 166 PRO A CA 1
ATOM 1355 C C . PRO A 1 166 ? -3.650 -0.833 -7.737 1.00 92.12 166 PRO A C 1
ATOM 1357 O O . PRO A 1 166 ? -2.669 -0.368 -8.305 1.00 92.12 166 PRO A O 1
ATOM 1360 N N . SER A 1 167 ? -4.861 -0.277 -7.822 1.00 93.00 167 SER A N 1
ATOM 1361 C CA . SER A 1 167 ? -5.160 0.915 -8.620 1.00 93.00 167 SER A CA 1
ATOM 1362 C C . SER A 1 167 ? -5.327 2.181 -7.780 1.00 93.00 167 SER A C 1
ATOM 1364 O O . SER A 1 167 ? -5.600 3.247 -8.324 1.00 93.00 167 SER A O 1
ATOM 1366 N N . PHE A 1 168 ? -5.224 2.083 -6.454 1.00 94.94 168 PHE A N 1
ATOM 1367 C CA . PHE A 1 168 ? -5.388 3.236 -5.578 1.00 94.94 168 PHE A CA 1
ATOM 1368 C C . PHE A 1 168 ? -4.121 4.094 -5.535 1.00 94.94 168 PHE A C 1
ATOM 1370 O O . PHE A 1 168 ? -3.016 3.551 -5.518 1.00 94.94 168 PHE A O 1
ATOM 1377 N N . PRO A 1 169 ? -4.265 5.430 -5.463 1.00 95.75 169 PRO A N 1
ATOM 1378 C CA . PRO A 1 169 ? -3.121 6.311 -5.299 1.00 95.75 169 PRO A CA 1
ATOM 1379 C C . PRO A 1 169 ? -2.495 6.121 -3.910 1.00 95.75 169 PRO A C 1
ATOM 1381 O O . PRO A 1 169 ? -3.157 5.695 -2.953 1.00 95.75 169 PRO A O 1
ATOM 1384 N N . GLU A 1 170 ? -1.213 6.465 -3.788 1.00 95.69 170 GLU A N 1
ATOM 1385 C CA . GLU A 1 170 ? -0.415 6.237 -2.577 1.00 95.69 170 GLU A CA 1
ATOM 1386 C C . GLU A 1 170 ? -1.060 6.837 -1.321 1.00 95.69 170 GLU A C 1
ATOM 1388 O O . GLU A 1 170 ? -1.051 6.212 -0.262 1.00 95.69 170 GLU A O 1
ATOM 1393 N N . GLN A 1 171 ? -1.700 8.002 -1.438 1.00 96.81 171 GLN A N 1
ATOM 1394 C CA . GLN A 1 171 ? -2.375 8.682 -0.333 1.00 96.81 171 GLN A CA 1
ATOM 1395 C C . GLN A 1 171 ? -3.461 7.799 0.293 1.00 96.81 171 GLN A C 1
ATOM 1397 O O . GLN A 1 171 ? -3.571 7.730 1.517 1.00 96.81 171 GLN A O 1
ATOM 1402 N N . VAL A 1 172 ? -4.228 7.065 -0.519 1.00 97.25 172 VAL A N 1
ATOM 1403 C CA . VAL A 1 172 ? -5.270 6.157 -0.018 1.00 97.25 172 VAL A CA 1
ATOM 1404 C C . VAL A 1 172 ? -4.644 4.945 0.667 1.00 97.25 172 VAL A C 1
ATOM 1406 O O . VAL A 1 172 ? -5.081 4.563 1.756 1.00 97.25 172 VAL A O 1
ATOM 1409 N N . ILE A 1 173 ? -3.586 4.371 0.083 1.00 97.62 173 ILE A N 1
ATOM 1410 C CA . ILE A 1 173 ? -2.819 3.276 0.703 1.00 97.62 173 ILE A CA 1
ATOM 1411 C C . ILE A 1 173 ? -2.264 3.722 2.061 1.00 97.62 173 ILE A C 1
ATOM 1413 O O . ILE A 1 173 ? -2.429 3.037 3.075 1.00 97.62 173 ILE A O 1
ATOM 1417 N N . ARG A 1 174 ? -1.688 4.924 2.120 1.00 96.81 174 ARG A N 1
ATOM 1418 C CA . ARG A 1 174 ? -1.178 5.535 3.346 1.00 96.81 174 ARG A CA 1
ATOM 1419 C C . ARG A 1 174 ? -2.286 5.769 4.370 1.00 96.81 174 ARG A C 1
ATOM 1421 O O . ARG A 1 174 ? -2.067 5.511 5.553 1.00 96.81 174 ARG A O 1
ATOM 1428 N N . THR A 1 175 ? -3.478 6.195 3.950 1.00 97.94 175 THR A N 1
ATOM 1429 C CA . THR A 1 175 ? -4.643 6.333 4.839 1.00 97.94 175 THR A CA 1
ATOM 1430 C C . THR A 1 175 ? -5.028 5.002 5.488 1.00 97.94 175 THR A C 1
ATOM 1432 O O . THR A 1 175 ? -5.235 4.966 6.704 1.00 97.94 175 THR A O 1
ATOM 1435 N N . PHE A 1 176 ? -5.070 3.902 4.729 1.00 98.19 176 PHE A N 1
ATOM 1436 C CA . PHE A 1 176 ? -5.306 2.567 5.293 1.00 98.19 176 PHE A CA 1
ATOM 1437 C C . PHE A 1 176 ? -4.238 2.176 6.320 1.00 98.19 176 PHE A C 1
ATOM 1439 O O . PHE A 1 176 ? -4.562 1.703 7.413 1.00 98.19 176 PHE A O 1
ATOM 1446 N N . ASN A 1 177 ? -2.972 2.423 5.992 1.00 96.50 177 ASN A N 1
ATOM 1447 C CA . ASN A 1 177 ? -1.829 2.125 6.851 1.00 96.50 177 ASN A CA 1
ATOM 1448 C C . ASN A 1 177 ? -1.875 2.909 8.171 1.00 96.50 177 ASN A C 1
ATOM 1450 O O . ASN A 1 177 ? -1.699 2.336 9.251 1.00 96.50 177 ASN A O 1
ATOM 1454 N N . ILE A 1 178 ? -2.182 4.207 8.112 1.00 95.69 178 ILE A N 1
ATOM 1455 C CA . ILE A 1 178 ? -2.365 5.057 9.296 1.00 95.69 178 ILE A CA 1
ATOM 1456 C C . ILE A 1 178 ? -3.543 4.556 10.138 1.00 95.69 178 ILE A C 1
ATOM 1458 O O . ILE A 1 178 ? -3.402 4.410 11.353 1.00 95.69 178 ILE A O 1
ATOM 1462 N N . LEU A 1 179 ? -4.685 4.243 9.518 1.00 96.00 179 LEU A N 1
ATOM 1463 C CA . LEU A 1 179 ? -5.863 3.754 10.236 1.00 96.00 179 LEU A CA 1
ATOM 1464 C C . LEU A 1 179 ? -5.560 2.482 11.037 1.00 96.00 179 LEU A C 1
ATOM 1466 O O . LEU A 1 179 ? -5.865 2.426 12.231 1.00 96.00 179 LEU A O 1
ATOM 1470 N N . ALA A 1 180 ? -4.934 1.488 10.403 1.00 94.88 180 ALA A N 1
ATOM 1471 C CA . ALA A 1 180 ? -4.542 0.256 11.079 1.00 94.88 180 ALA A CA 1
ATOM 1472 C C . ALA A 1 180 ? -3.505 0.522 12.184 1.00 94.88 180 ALA A C 1
ATOM 1474 O O . ALA A 1 180 ? -3.691 0.068 13.311 1.00 94.88 180 ALA A O 1
ATOM 1475 N N . SER A 1 181 ? -2.491 1.360 11.931 1.00 92.69 181 SER A N 1
ATOM 1476 C CA . SER A 1 181 ? -1.496 1.751 12.946 1.00 92.69 181 SER A CA 1
ATOM 1477 C C . SER A 1 181 ? -2.149 2.310 14.214 1.00 92.69 181 SER A C 1
ATOM 1479 O O . SER A 1 181 ? -1.833 1.908 15.332 1.00 92.69 181 SER A O 1
ATOM 1481 N N . VAL A 1 182 ? -3.106 3.220 14.039 1.00 92.12 182 VAL A N 1
ATOM 1482 C CA . VAL A 1 182 ? -3.807 3.915 15.126 1.00 92.12 182 VAL A CA 1
ATOM 1483 C C . VAL A 1 182 ? -4.767 2.989 15.890 1.00 92.12 182 VAL A C 1
ATOM 1485 O O . VAL A 1 182 ? -5.095 3.253 17.051 1.00 92.12 182 VAL A O 1
ATOM 1488 N N . ARG A 1 183 ? -5.230 1.902 15.264 1.00 90.19 183 ARG A N 1
ATOM 1489 C CA . ARG A 1 183 ? -6.090 0.886 15.891 1.00 90.19 183 ARG A CA 1
ATOM 1490 C C . ARG A 1 183 ? -5.299 -0.186 16.639 1.00 90.19 183 ARG A C 1
ATOM 1492 O O . ARG A 1 183 ? -5.769 -0.667 17.672 1.00 90.19 183 ARG A O 1
ATOM 1499 N N . GLU A 1 184 ? -4.133 -0.564 16.128 1.00 86.44 184 GLU A N 1
ATOM 1500 C CA . GLU A 1 184 ? -3.447 -1.793 16.545 1.00 86.44 184 GLU A CA 1
ATOM 1501 C C . GLU A 1 184 ? -2.234 -1.562 17.440 1.00 86.44 184 GLU A C 1
ATOM 1503 O O . GLU A 1 184 ? -2.027 -2.320 18.394 1.00 86.44 184 GLU A O 1
ATOM 1508 N N . LEU A 1 185 ? -1.460 -0.507 17.179 1.00 85.06 185 LEU A N 1
ATOM 1509 C CA . LEU A 1 185 ? -0.237 -0.250 17.931 1.00 85.06 185 LEU A CA 1
ATOM 1510 C C . LEU A 1 185 ? -0.565 0.094 19.388 1.00 85.06 185 LEU A C 1
ATOM 1512 O O . LEU A 1 185 ? -1.437 0.921 19.687 1.00 85.06 185 LEU A O 1
ATOM 1516 N N . SER A 1 186 ? 0.174 -0.520 20.313 1.00 80.31 186 SER A N 1
ATOM 1517 C CA . SER A 1 186 ? -0.028 -0.356 21.759 1.00 80.31 186 SER A CA 1
ATOM 1518 C C . SER A 1 186 ? 0.073 1.106 22.194 1.00 80.31 186 SER A C 1
ATOM 1520 O O . SER A 1 186 ? -0.755 1.558 22.979 1.00 80.31 186 SER A O 1
ATOM 1522 N N . MET A 1 187 ? 1.001 1.873 21.618 1.00 81.50 187 MET A N 1
ATOM 1523 C CA . MET A 1 187 ? 1.165 3.306 21.893 1.00 81.50 187 MET A CA 1
ATOM 1524 C C . MET A 1 187 ? -0.115 4.129 21.643 1.00 81.50 187 MET A C 1
ATOM 1526 O O . MET A 1 187 ? -0.395 5.077 22.372 1.00 81.50 187 MET A O 1
ATOM 1530 N N . TRP A 1 188 ? -0.947 3.737 20.671 1.00 86.44 188 TRP A N 1
ATOM 1531 C CA . TRP A 1 188 ? -2.224 4.396 20.376 1.00 86.44 188 TRP A CA 1
ATOM 1532 C C . TRP A 1 188 ? -3.392 3.770 21.144 1.00 86.44 188 TRP A C 1
ATOM 1534 O O . TRP A 1 188 ? -4.320 4.465 21.569 1.00 86.44 188 TRP A O 1
ATOM 1544 N N . ARG A 1 189 ? -3.377 2.446 21.320 1.00 81.56 189 ARG A N 1
ATOM 1545 C CA . ARG A 1 189 ? -4.477 1.698 21.942 1.00 81.56 189 ARG A CA 1
ATOM 1546 C C . ARG A 1 189 ? -4.477 1.788 23.468 1.00 81.56 189 ARG A C 1
ATOM 1548 O O . ARG A 1 189 ? -5.545 1.897 24.069 1.00 81.56 189 ARG A O 1
ATOM 1555 N N . GLU A 1 190 ? -3.302 1.708 24.083 1.00 79.19 190 GLU A N 1
ATOM 1556 C CA . GLU A 1 190 ? -3.112 1.558 25.532 1.00 79.19 190 GLU A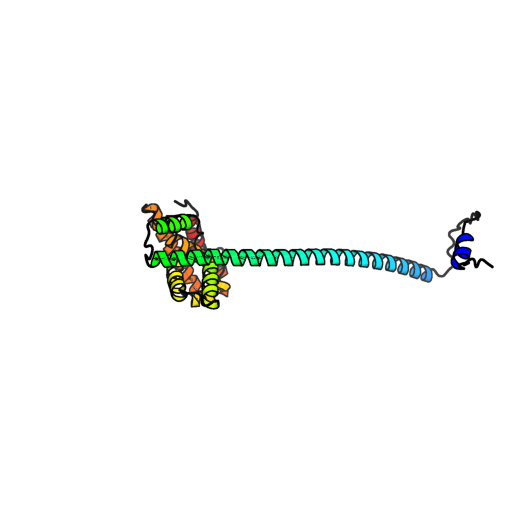 CA 1
ATOM 1557 C C . GLU A 1 190 ? -2.838 2.895 26.232 1.00 79.19 190 GLU A C 1
ATOM 1559 O O . GLU A 1 190 ? -3.030 2.997 27.446 1.00 79.19 190 GLU A O 1
ATOM 1564 N N . CYS A 1 191 ? -2.469 3.944 25.488 1.00 77.62 191 CYS A N 1
ATOM 1565 C CA . CYS A 1 191 ? -2.311 5.279 26.051 1.00 77.62 191 CYS A CA 1
ATOM 1566 C C . CYS A 1 191 ? -3.668 5.859 26.481 1.00 77.62 191 CYS A C 1
ATOM 1568 O O . CYS A 1 191 ? -4.558 6.122 25.670 1.00 77.62 191 CYS A O 1
ATOM 1570 N N . LYS A 1 192 ? -3.823 6.075 27.792 1.00 79.75 192 LYS A N 1
ATOM 1571 C CA . LYS A 1 192 ? -5.078 6.542 28.407 1.00 79.75 192 LYS A CA 1
ATOM 1572 C C . LYS A 1 192 ? -5.201 8.063 28.490 1.00 79.75 192 LYS A C 1
ATOM 1574 O O . LYS A 1 192 ? -6.205 8.560 29.001 1.00 79.75 192 LYS A O 1
ATOM 1579 N N . THR A 1 193 ? -4.213 8.823 28.013 1.00 87.50 193 THR A N 1
ATOM 1580 C CA . THR A 1 193 ? -4.280 10.286 28.105 1.00 87.50 193 THR A CA 1
ATOM 1581 C C . THR A 1 193 ? -5.416 10.825 27.233 1.00 87.50 193 THR A C 1
ATOM 1583 O O . THR A 1 193 ? -5.629 10.404 26.092 1.00 87.50 193 THR A O 1
ATOM 1586 N N . ARG A 1 194 ? -6.162 11.806 27.759 1.00 88.50 194 ARG A N 1
ATOM 1587 C CA . ARG A 1 194 ? -7.290 12.420 27.037 1.00 88.50 194 ARG A CA 1
ATOM 1588 C C . ARG A 1 194 ? -6.852 13.033 25.701 1.00 88.50 194 ARG A C 1
ATOM 1590 O O . ARG A 1 194 ? -7.614 12.980 24.737 1.00 88.50 194 ARG A O 1
ATOM 1597 N N . LYS A 1 195 ? -5.631 13.586 25.640 1.00 89.38 195 LYS A N 1
ATOM 1598 C CA . LYS A 1 195 ? -5.018 14.153 24.426 1.00 89.38 195 LYS A CA 1
ATOM 1599 C C . LYS A 1 195 ? -4.835 13.078 23.352 1.00 89.38 195 LYS A C 1
ATOM 1601 O O . LYS A 1 195 ? -5.339 13.257 22.246 1.00 89.38 195 LYS A O 1
ATOM 1606 N N . VAL A 1 196 ? -4.198 11.950 23.684 1.00 88.81 196 VAL A N 1
ATOM 1607 C CA . VAL A 1 196 ? -3.959 10.860 22.722 1.00 88.81 196 VAL A CA 1
ATOM 1608 C C . VAL A 1 196 ? -5.267 10.225 22.271 1.00 88.81 196 VAL A C 1
ATOM 1610 O O . VAL A 1 196 ? -5.444 10.030 21.074 1.00 88.81 196 VAL A O 1
ATOM 1613 N N . LYS A 1 197 ? -6.231 10.007 23.175 1.00 90.31 197 LYS A N 1
ATOM 1614 C CA . LYS A 1 197 ? -7.549 9.473 22.795 1.00 90.31 197 LYS A CA 1
ATOM 1615 C C . LYS A 1 197 ? -8.268 10.374 21.783 1.00 90.31 197 LYS A C 1
ATOM 1617 O O . LYS A 1 197 ? -8.662 9.899 20.727 1.00 90.31 197 LYS A O 1
ATOM 1622 N N . ARG A 1 198 ? -8.372 11.682 22.053 1.00 92.50 198 ARG A N 1
ATOM 1623 C CA . ARG A 1 198 ? -8.996 12.646 21.122 1.00 92.50 198 ARG A CA 1
ATOM 1624 C C . ARG A 1 198 ? -8.296 12.680 19.767 1.00 92.50 198 ARG A C 1
ATOM 1626 O O . ARG A 1 198 ? -8.952 12.734 18.733 1.00 92.50 198 ARG A O 1
ATOM 1633 N N . LYS A 1 199 ? -6.965 12.654 19.783 1.00 93.25 199 LYS A N 1
ATOM 1634 C CA . LYS A 1 199 ? -6.129 12.651 18.583 1.00 93.25 199 LYS A CA 1
ATOM 1635 C C . LYS A 1 199 ? -6.345 11.382 17.755 1.00 93.25 199 LYS A C 1
ATOM 1637 O O . LYS A 1 199 ? -6.583 11.473 16.557 1.00 93.25 199 LYS A O 1
ATOM 1642 N N . ARG A 1 200 ? -6.328 10.220 18.411 1.00 93.62 200 ARG A N 1
ATOM 1643 C CA . ARG A 1 200 ? -6.620 8.908 17.828 1.00 93.62 200 ARG A CA 1
ATOM 1644 C C . ARG A 1 200 ? -7.997 8.892 17.172 1.00 93.62 200 ARG A C 1
ATOM 1646 O O . ARG A 1 200 ? -8.106 8.532 16.006 1.00 93.62 200 ARG A O 1
ATOM 1653 N N . ASP A 1 201 ? -9.023 9.321 17.902 1.00 94.75 201 ASP A N 1
ATOM 1654 C CA . ASP A 1 201 ? -10.402 9.332 17.416 1.00 94.75 201 ASP A CA 1
ATOM 1655 C C . ASP A 1 201 ? -10.541 10.285 16.206 1.00 94.75 201 ASP A C 1
ATOM 1657 O O . ASP A 1 201 ? -11.132 9.913 15.197 1.00 94.75 201 ASP A O 1
ATOM 1661 N N . ALA A 1 202 ? -9.897 11.461 16.234 1.00 96.19 202 ALA A N 1
ATOM 1662 C CA . ALA A 1 202 ? -9.870 12.385 15.096 1.00 96.19 202 ALA A CA 1
ATOM 1663 C C . ALA A 1 202 ? -9.183 11.795 13.849 1.00 96.19 202 ALA A C 1
ATOM 1665 O O . ALA A 1 202 ? -9.688 11.968 12.739 1.00 96.19 202 ALA A O 1
ATOM 1666 N N . ILE A 1 203 ? -8.057 11.089 14.019 1.00 96.62 203 ILE A N 1
ATOM 1667 C CA . ILE A 1 203 ? -7.376 10.397 12.913 1.00 96.62 203 ILE A CA 1
ATOM 1668 C C . ILE A 1 203 ? -8.281 9.305 12.338 1.00 96.62 203 ILE A C 1
ATOM 1670 O O . ILE A 1 203 ? -8.426 9.226 11.122 1.00 96.62 203 ILE A O 1
ATOM 1674 N N . GLN A 1 204 ? -8.925 8.497 13.187 1.00 96.81 204 GLN A N 1
ATOM 1675 C CA . GLN A 1 204 ? -9.827 7.438 12.728 1.00 96.81 204 GLN A CA 1
ATOM 1676 C C . GLN A 1 204 ? -11.019 7.992 11.943 1.00 96.81 204 GLN A C 1
ATOM 1678 O O . GLN A 1 204 ? -11.371 7.420 10.910 1.00 96.81 204 GLN A O 1
ATOM 1683 N N . THR A 1 205 ? -11.611 9.104 12.390 1.00 97.81 205 THR A N 1
ATOM 1684 C CA . THR A 1 205 ? -12.705 9.770 11.669 1.00 97.81 205 THR A CA 1
ATOM 1685 C C . THR A 1 205 ? -12.242 10.254 10.298 1.00 97.81 205 THR A C 1
ATOM 1687 O O . THR A 1 205 ? -12.838 9.880 9.291 1.00 97.81 205 THR A O 1
ATOM 1690 N N . LEU A 1 206 ? -11.137 11.007 10.235 1.00 98.00 206 LEU A N 1
ATOM 1691 C CA . LEU A 1 206 ? -10.597 11.512 8.967 1.00 98.00 206 LEU A CA 1
ATOM 1692 C C . LEU A 1 206 ? -10.234 10.374 8.007 1.00 98.00 206 LEU A C 1
ATOM 1694 O O . LEU A 1 206 ? -10.609 10.418 6.839 1.00 98.00 206 LEU A O 1
ATOM 1698 N N . ALA A 1 207 ? -9.553 9.339 8.502 1.00 97.94 207 ALA A N 1
ATOM 1699 C CA . ALA A 1 207 ? -9.172 8.191 7.692 1.00 97.94 207 ALA A CA 1
ATOM 1700 C C . ALA A 1 207 ? -10.397 7.446 7.150 1.00 97.94 207 ALA A C 1
ATOM 1702 O O . ALA A 1 207 ? -10.432 7.100 5.974 1.00 97.94 207 ALA A O 1
ATOM 1703 N N . SER A 1 208 ? -11.426 7.244 7.979 1.00 97.50 208 SER A N 1
ATOM 1704 C CA . SER A 1 208 ? -12.663 6.576 7.559 1.00 97.50 208 SER A CA 1
ATOM 1705 C C . SER A 1 208 ? -13.418 7.384 6.502 1.00 97.50 208 SER A C 1
ATOM 1707 O O . SER A 1 208 ? -13.937 6.803 5.553 1.00 97.50 208 SER A O 1
ATOM 1709 N N . GLU A 1 209 ? -13.455 8.713 6.628 1.00 97.19 209 GLU A N 1
ATOM 1710 C CA . GLU A 1 209 ? -14.056 9.594 5.621 1.00 97.19 209 GLU A CA 1
ATOM 1711 C C . GLU A 1 209 ? -13.308 9.544 4.285 1.00 97.19 209 GLU A C 1
ATOM 1713 O O . GLU A 1 209 ? -13.945 9.431 3.239 1.00 97.19 209 GLU A O 1
ATOM 1718 N N . ILE A 1 210 ? -11.972 9.601 4.316 1.00 97.75 210 ILE A N 1
ATOM 1719 C CA . ILE A 1 210 ? -11.128 9.510 3.116 1.00 97.75 210 ILE A CA 1
ATOM 1720 C C . ILE A 1 210 ? -11.302 8.143 2.452 1.00 97.75 210 ILE A C 1
ATOM 1722 O O . ILE A 1 210 ? -11.547 8.079 1.253 1.00 97.75 210 ILE A O 1
ATOM 1726 N N . ILE A 1 211 ? -11.230 7.054 3.225 1.00 97.25 211 ILE A N 1
ATOM 1727 C CA . ILE A 1 211 ? -11.405 5.688 2.715 1.00 97.25 211 ILE A CA 1
ATOM 1728 C C . ILE A 1 211 ? -12.789 5.517 2.098 1.00 97.25 211 ILE A C 1
ATOM 1730 O O . ILE A 1 211 ? -12.900 4.957 1.013 1.00 97.25 211 ILE A O 1
ATOM 1734 N N . LYS A 1 212 ? -13.846 5.998 2.760 1.00 96.50 212 LYS A N 1
ATOM 1735 C CA . LYS A 1 212 ? -15.205 5.912 2.222 1.00 96.50 212 LYS A CA 1
ATOM 1736 C C . LYS A 1 212 ? -15.305 6.649 0.886 1.00 96.50 212 LYS A C 1
ATOM 1738 O O . LYS A 1 212 ? -15.714 6.044 -0.096 1.00 96.50 212 LYS A O 1
ATOM 1743 N N . ALA A 1 213 ? -14.850 7.902 0.834 1.00 95.56 213 ALA A N 1
ATOM 1744 C CA . ALA A 1 213 ? -14.848 8.683 -0.399 1.00 95.56 213 ALA A CA 1
ATOM 1745 C C . ALA A 1 213 ? -14.037 8.003 -1.514 1.00 95.56 213 ALA A C 1
ATOM 1747 O O . ALA A 1 213 ? -14.505 7.917 -2.643 1.00 95.56 213 ALA A O 1
ATOM 1748 N N . ALA A 1 214 ? -12.866 7.449 -1.192 1.00 95.00 214 ALA A N 1
ATOM 1749 C CA . ALA A 1 214 ? -12.033 6.725 -2.147 1.00 95.00 214 ALA A CA 1
ATOM 1750 C C . ALA A 1 214 ? -12.685 5.431 -2.658 1.00 95.00 214 ALA A C 1
ATOM 1752 O O . ALA A 1 214 ? -12.516 5.053 -3.812 1.00 95.00 214 ALA A O 1
ATOM 1753 N N . LEU A 1 215 ? -13.434 4.724 -1.811 1.00 94.25 215 LEU A N 1
ATOM 1754 C CA . LEU A 1 215 ? -14.121 3.499 -2.216 1.00 94.25 215 LEU A CA 1
ATOM 1755 C C . LEU A 1 215 ? -15.324 3.760 -3.129 1.00 94.25 215 LEU A C 1
ATOM 1757 O O . LEU A 1 215 ? -15.669 2.838 -3.881 1.00 94.25 215 LEU A O 1
ATOM 1761 N N . ASP A 1 216 ? -15.919 4.951 -3.032 1.00 93.44 216 ASP A N 1
ATOM 1762 C CA . ASP A 1 216 ? -17.109 5.390 -3.771 1.00 93.44 216 ASP A CA 1
ATOM 1763 C C . ASP A 1 216 ? -16.761 6.181 -5.050 1.00 93.44 216 ASP A C 1
ATOM 1765 O O . ASP A 1 216 ? -17.575 6.243 -5.968 1.00 93.44 216 ASP A O 1
ATOM 1769 N N . ALA A 1 217 ? -15.561 6.763 -5.130 1.00 91.38 217 ALA A N 1
ATOM 1770 C CA . ALA A 1 217 ? -15.086 7.520 -6.287 1.00 91.38 217 ALA A CA 1
ATOM 1771 C C . ALA A 1 217 ? -14.648 6.629 -7.464 1.00 91.38 217 ALA A C 1
ATOM 1773 O O . ALA A 1 217 ? -14.286 5.458 -7.295 1.00 91.38 217 ALA A O 1
ATOM 1774 N N . ASP A 1 218 ? -14.623 7.225 -8.660 1.00 90.88 218 ASP A N 1
ATOM 1775 C CA . ASP A 1 218 ? -13.943 6.645 -9.815 1.00 90.88 218 ASP A CA 1
ATOM 1776 C C . ASP A 1 218 ? -12.421 6.655 -9.585 1.00 90.88 218 ASP A C 1
ATOM 1778 O O . ASP A 1 218 ? -11.827 7.668 -9.207 1.00 90.88 218 ASP A O 1
ATOM 1782 N N . ILE A 1 219 ? -11.791 5.508 -9.834 1.00 90.75 219 ILE A N 1
ATOM 1783 C CA . ILE A 1 219 ? -10.348 5.289 -9.712 1.00 90.75 219 ILE A CA 1
ATOM 1784 C C . ILE A 1 219 ? -9.571 6.275 -10.590 1.00 90.75 219 ILE A C 1
ATOM 1786 O O . ILE A 1 219 ? -8.526 6.766 -10.167 1.00 90.75 219 ILE A O 1
ATOM 1790 N N . SER A 1 220 ? -10.092 6.609 -11.775 1.00 89.88 220 SER A N 1
ATOM 1791 C CA . SER A 1 220 ? -9.424 7.530 -12.703 1.00 89.88 220 SER A CA 1
ATOM 1792 C C . SER A 1 220 ? -9.315 8.967 -12.164 1.00 89.88 220 SER A C 1
ATOM 1794 O O . SER A 1 220 ? -8.382 9.689 -12.504 1.00 89.88 220 SER A O 1
ATOM 1796 N N . GLN A 1 221 ? -10.232 9.369 -11.279 1.00 90.50 221 GLN A N 1
ATOM 1797 C CA . GLN A 1 221 ? -10.327 10.725 -10.719 1.00 90.50 221 GLN A CA 1
ATOM 1798 C C . GLN A 1 221 ? -9.732 10.833 -9.310 1.00 90.50 221 GLN A C 1
ATOM 1800 O O . GLN A 1 221 ? -9.573 11.922 -8.760 1.00 90.50 221 GLN A O 1
ATOM 1805 N N . LEU A 1 222 ? -9.404 9.690 -8.714 1.00 92.00 222 LEU A N 1
ATOM 1806 C CA . LEU A 1 222 ? -9.041 9.563 -7.311 1.00 92.00 222 LEU A CA 1
ATOM 1807 C C . LEU A 1 222 ? -7.755 10.324 -6.961 1.00 92.00 222 LEU A C 1
ATOM 1809 O O . LEU A 1 222 ? -7.668 10.886 -5.873 1.00 92.00 222 LEU A O 1
ATOM 1813 N N . ALA A 1 223 ? -6.785 10.381 -7.878 1.00 92.38 223 ALA A N 1
ATOM 1814 C CA . ALA A 1 223 ? -5.557 11.157 -7.695 1.00 92.38 223 ALA A CA 1
ATOM 1815 C C . ALA A 1 223 ? -5.846 12.665 -7.577 1.00 92.38 223 ALA A C 1
ATOM 1817 O O . ALA A 1 223 ? -5.386 13.303 -6.629 1.00 92.38 223 ALA A O 1
ATOM 1818 N N . ALA A 1 224 ? -6.706 13.203 -8.450 1.00 92.75 224 ALA A N 1
ATOM 1819 C CA . ALA A 1 224 ? -7.087 14.617 -8.456 1.00 92.75 224 ALA A CA 1
ATOM 1820 C C . ALA A 1 224 ? -7.790 15.051 -7.154 1.00 92.75 224 ALA A C 1
ATOM 1822 O O . ALA A 1 224 ? -7.674 16.197 -6.723 1.00 92.75 224 ALA A O 1
ATOM 1823 N N . CYS A 1 225 ? -8.466 14.134 -6.450 1.00 93.06 225 CYS A N 1
ATOM 1824 C CA . CYS A 1 225 ? -9.062 14.426 -5.142 1.00 93.06 225 CYS A CA 1
ATOM 1825 C C . CYS A 1 225 ? -8.031 14.818 -4.062 1.00 93.06 225 CYS A C 1
ATOM 1827 O O . CYS A 1 225 ? -8.411 15.441 -3.060 1.00 93.0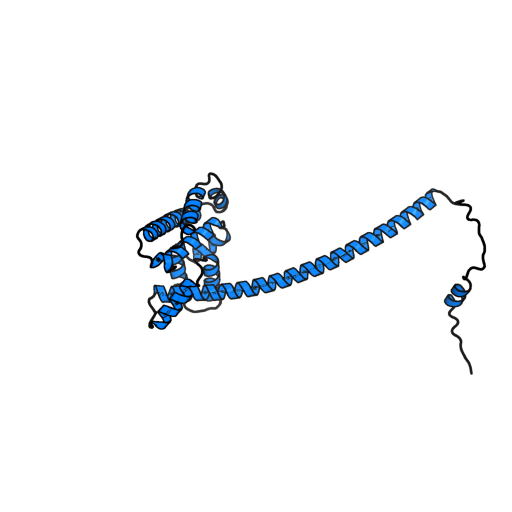6 225 CYS A O 1
ATOM 1829 N N . PHE A 1 226 ? -6.757 14.452 -4.238 1.00 93.06 226 PHE A N 1
ATOM 1830 C CA . PHE A 1 226 ? -5.659 14.755 -3.312 1.00 93.06 226 PHE A CA 1
ATOM 1831 C C . PHE A 1 226 ? -4.753 15.906 -3.772 1.00 93.06 226 PHE A C 1
ATOM 1833 O O . PHE A 1 226 ? -3.894 16.322 -2.994 1.00 93.06 226 PHE A O 1
ATOM 1840 N N . GLU A 1 227 ? -4.948 16.433 -4.980 1.00 92.00 227 GLU A N 1
ATOM 1841 C CA . GLU A 1 227 ? -4.221 17.600 -5.492 1.00 92.00 227 GLU A CA 1
ATOM 1842 C C . GLU A 1 227 ? -4.687 18.909 -4.828 1.00 92.00 227 GLU A C 1
ATOM 1844 O O . GLU A 1 227 ? -5.638 18.939 -4.037 1.00 92.00 227 GLU A O 1
ATOM 1849 N N . GLU A 1 228 ? -4.001 20.017 -5.118 1.00 87.56 228 GLU A N 1
ATOM 1850 C CA . GLU A 1 228 ? -4.365 21.328 -4.580 1.00 87.56 228 GLU A CA 1
ATOM 1851 C C . GLU A 1 228 ? -5.790 21.722 -5.010 1.00 87.56 228 GLU A C 1
ATOM 1853 O O . GLU A 1 228 ? -6.151 21.673 -6.180 1.00 87.56 228 GLU A O 1
ATOM 1858 N N . GLY A 1 229 ? -6.637 22.069 -4.036 1.00 83.00 229 GLY A N 1
ATOM 1859 C CA . GLY A 1 229 ? -8.068 22.312 -4.265 1.00 83.00 229 GLY A CA 1
ATOM 1860 C C . GLY A 1 229 ? -8.947 21.052 -4.245 1.00 83.00 229 GLY A C 1
ATOM 1861 O O . GLY A 1 229 ? -10.169 21.173 -4.147 1.00 83.00 229 GLY A O 1
ATOM 1862 N N . GLY A 1 230 ? -8.350 19.858 -4.228 1.00 89.25 230 GLY A N 1
ATOM 1863 C CA . GLY A 1 230 ? -9.048 18.583 -4.103 1.00 89.25 230 GLY A CA 1
ATOM 1864 C C . GLY A 1 230 ? -9.834 18.449 -2.792 1.00 89.25 230 GLY A C 1
ATOM 1865 O O . GLY A 1 230 ? -9.434 18.919 -1.719 1.00 89.25 230 GLY A O 1
ATOM 1866 N N . ASN A 1 231 ? -10.979 17.768 -2.860 1.00 90.75 231 ASN A N 1
ATOM 1867 C CA . ASN A 1 231 ? -11.896 17.595 -1.729 1.00 90.75 231 ASN A CA 1
ATOM 1868 C C . ASN A 1 231 ? -11.322 16.727 -0.588 1.00 90.75 231 ASN A C 1
ATOM 1870 O O . ASN A 1 231 ? -11.779 16.846 0.555 1.00 90.75 231 ASN A O 1
ATOM 1874 N N . LEU A 1 232 ? -10.327 15.875 -0.863 1.00 94.88 232 LEU A N 1
ATOM 1875 C CA . LEU A 1 232 ? -9.674 15.016 0.131 1.00 94.88 232 LEU A CA 1
ATOM 1876 C C . LEU A 1 232 ? -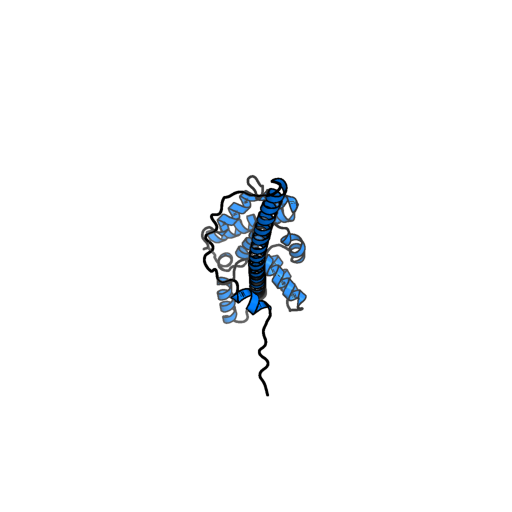8.335 15.569 0.623 1.00 94.88 232 LEU A C 1
ATOM 1878 O O . LEU A 1 232 ? -7.947 15.247 1.748 1.00 94.88 232 LEU A O 1
ATOM 1882 N N . ALA A 1 233 ? -7.680 16.450 -0.137 1.00 95.12 233 ALA A N 1
ATOM 1883 C CA . ALA A 1 233 ? -6.359 16.997 0.181 1.00 95.12 233 ALA A CA 1
ATOM 1884 C C . ALA A 1 233 ? -6.280 17.568 1.611 1.00 95.12 233 ALA A C 1
ATOM 1886 O O . ALA A 1 233 ? -5.479 17.121 2.433 1.00 95.12 233 ALA A O 1
ATOM 1887 N N . LYS A 1 234 ? -7.203 18.473 1.977 1.00 95.25 234 LYS A N 1
ATOM 1888 C CA . LYS A 1 234 ? -7.236 19.091 3.321 1.00 95.25 234 LYS A CA 1
ATOM 1889 C C . LYS A 1 234 ? -7.426 18.068 4.446 1.00 95.25 234 LYS A C 1
ATOM 1891 O O . LYS A 1 234 ? -6.845 18.217 5.525 1.00 95.25 234 LYS A O 1
ATOM 1896 N N . LYS A 1 235 ? -8.251 17.038 4.221 1.00 96.81 235 LYS A N 1
ATOM 1897 C CA . LYS A 1 235 ? -8.493 15.976 5.211 1.00 96.81 235 LYS A CA 1
ATOM 1898 C C . LYS A 1 235 ? -7.256 15.103 5.372 1.00 96.81 235 LYS A C 1
ATOM 1900 O O . LYS A 1 235 ? -6.866 14.824 6.507 1.00 96.81 235 LYS A O 1
ATOM 1905 N N . TYR A 1 236 ? -6.634 14.732 4.255 1.00 97.31 236 TYR A N 1
ATOM 1906 C CA . TYR A 1 236 ? -5.419 13.930 4.220 1.00 97.31 236 TYR A CA 1
ATOM 1907 C C . TYR A 1 236 ? -4.270 14.629 4.950 1.00 97.31 236 TYR A C 1
ATOM 1909 O O . TYR A 1 236 ? -3.760 14.080 5.926 1.00 97.31 236 TYR A O 1
ATOM 1917 N N . SER A 1 237 ? -3.946 15.876 4.595 1.00 95.75 237 SER A N 1
ATOM 1918 C CA . SER A 1 237 ? -2.861 16.624 5.246 1.00 95.75 237 SER A CA 1
ATOM 1919 C C . SER A 1 237 ? -3.108 16.813 6.744 1.00 95.75 237 SER A C 1
ATOM 1921 O O . SER A 1 237 ? -2.189 16.707 7.555 1.00 95.75 237 SER A O 1
ATOM 1923 N N . LYS A 1 238 ? -4.363 17.052 7.157 1.00 96.06 238 LYS A N 1
ATOM 1924 C CA . LYS A 1 238 ? -4.714 17.145 8.582 1.00 96.06 238 LYS A CA 1
ATOM 1925 C C . LYS A 1 238 ? -4.503 15.812 9.303 1.00 96.06 238 LYS A C 1
ATOM 1927 O O . LYS A 1 238 ? -3.969 15.817 10.410 1.00 96.06 238 LYS A O 1
ATOM 1932 N N . MET A 1 239 ? -4.932 14.702 8.705 1.00 96.88 239 MET A N 1
ATOM 1933 C CA . MET A 1 239 ? -4.760 13.355 9.253 1.00 96.88 239 MET A CA 1
ATOM 1934 C C . MET A 1 239 ? -3.277 13.006 9.396 1.00 96.88 239 MET A C 1
ATOM 1936 O O . MET A 1 239 ? -2.853 12.581 10.467 1.00 96.88 239 MET A O 1
ATOM 1940 N N . GLU A 1 240 ? -2.492 13.224 8.345 1.00 95.06 240 GLU A N 1
ATOM 1941 C CA . GLU A 1 240 ? -1.057 12.949 8.318 1.00 95.06 240 GLU A CA 1
ATOM 1942 C C . GLU A 1 240 ? -0.302 13.800 9.343 1.00 95.06 240 GLU A C 1
ATOM 1944 O O . GLU A 1 240 ? 0.473 13.270 10.138 1.00 95.06 240 GLU A O 1
ATOM 1949 N N . ARG A 1 241 ? -0.604 15.101 9.418 1.00 95.06 241 ARG A N 1
ATOM 1950 C CA . ARG A 1 241 ? -0.038 15.987 10.440 1.00 95.06 241 ARG A CA 1
ATOM 1951 C C . ARG A 1 241 ? -0.366 15.504 11.849 1.00 95.06 241 ARG A C 1
ATOM 1953 O O . ARG A 1 241 ? 0.517 15.484 12.698 1.00 95.06 241 ARG A O 1
ATOM 1960 N N . LEU A 1 242 ? -1.615 15.108 12.110 1.00 93.50 242 LEU A N 1
ATOM 1961 C CA . LEU A 1 242 ? -1.981 14.535 13.405 1.00 93.50 242 LEU A CA 1
ATOM 1962 C C . LEU A 1 242 ? -1.198 13.246 13.667 1.00 93.50 242 LEU A C 1
ATOM 1964 O O . LEU A 1 242 ? -0.716 13.061 14.772 1.00 93.50 242 LEU A O 1
ATOM 1968 N N . PHE A 1 243 ? -1.044 12.363 12.689 1.00 91.50 243 PHE A N 1
ATOM 1969 C CA . PHE A 1 243 ? -0.303 11.120 12.884 1.00 91.50 243 PHE A CA 1
ATOM 1970 C C . PHE A 1 243 ? 1.188 11.361 13.187 1.00 91.50 243 PHE A C 1
ATOM 1972 O O . PHE A 1 243 ? 1.726 10.712 14.081 1.00 91.50 243 PHE A O 1
ATOM 1979 N N . ASN A 1 244 ? 1.814 12.328 12.508 1.00 88.81 244 ASN A N 1
ATOM 1980 C CA . ASN A 1 244 ? 3.255 12.589 12.582 1.00 88.81 244 ASN A CA 1
ATOM 1981 C C . ASN A 1 244 ? 3.680 13.531 13.726 1.00 88.81 244 ASN A C 1
ATOM 1983 O O . ASN A 1 244 ? 4.798 13.419 14.217 1.00 88.81 244 ASN A O 1
ATOM 1987 N N . GLN A 1 245 ? 2.834 14.473 14.156 1.00 80.69 245 GLN A N 1
ATOM 1988 C CA . GLN A 1 245 ? 3.154 15.365 15.283 1.00 80.69 245 GLN A CA 1
ATOM 1989 C C . GLN A 1 245 ? 3.070 14.600 16.600 1.00 80.69 245 GLN A C 1
ATOM 1991 O O . GLN A 1 245 ? 2.020 14.026 16.850 1.00 80.69 245 GLN A O 1
ATOM 1996 N N . ASP A 1 246 ? 4.091 14.638 17.458 1.00 57.78 246 ASP A N 1
ATOM 1997 C CA . ASP A 1 246 ? 4.116 14.009 18.790 1.00 57.78 246 ASP A CA 1
ATOM 1998 C C . ASP A 1 246 ? 3.515 12.589 18.804 1.00 57.78 246 ASP A C 1
ATOM 2000 O O . ASP A 1 246 ? 2.361 12.373 19.213 1.00 57.78 246 ASP A O 1
ATOM 2004 N N . ILE A 1 247 ? 4.297 11.617 18.329 1.00 57.12 247 ILE A N 1
ATOM 2005 C CA . ILE A 1 247 ? 4.168 10.218 18.758 1.00 57.12 247 ILE A CA 1
ATOM 2006 C C . ILE A 1 247 ? 4.265 10.257 20.298 1.00 57.12 247 ILE A C 1
ATOM 2008 O O . ILE A 1 247 ? 5.274 10.757 20.793 1.00 57.12 247 ILE A O 1
ATOM 2012 N N . PRO A 1 248 ? 3.210 9.881 21.052 1.00 50.41 248 PRO A N 1
ATOM 2013 C CA . PRO A 1 248 ? 3.268 9.888 22.512 1.00 50.41 248 PRO A CA 1
ATOM 2014 C C . PRO A 1 248 ? 4.363 8.977 23.061 1.00 50.41 248 PRO A C 1
ATOM 2016 O O . PRO A 1 248 ? 4.657 7.950 22.405 1.00 50.41 248 PRO A O 1
#

Mean predicted aligned error: 12.1 Å

Solvent-accessible surface area (backbone atoms only — not comparable to full-atom values): 14172 Å² total; per-residue (Å²): 140,75,88,79,81,80,76,54,70,69,58,60,59,54,66,72,69,61,85,75,86,72,84,71,78,78,70,91,71,85,85,74,63,67,71,62,52,53,51,51,52,49,51,52,50,48,53,50,52,53,52,52,55,50,52,51,52,49,51,52,52,52,51,51,51,54,52,52,52,52,52,54,52,51,53,52,52,50,52,53,51,51,53,52,50,32,54,54,34,41,52,51,47,51,51,50,50,38,57,78,67,64,66,63,86,44,75,66,57,50,49,52,54,50,56,43,48,74,70,50,73,61,38,51,62,67,50,45,50,53,23,51,48,50,35,53,78,66,71,44,82,63,48,71,55,47,40,55,49,46,22,68,46,54,75,44,53,53,74,60,44,71,74,47,54,89,67,52,50,69,68,59,56,48,36,39,14,51,40,16,25,52,65,65,31,54,75,54,60,67,46,79,49,70,67,56,46,55,50,48,53,52,35,47,51,41,33,51,54,48,51,51,51,60,73,73,46,59,67,90,54,51,59,59,31,55,37,94,91,22,87,41,24,67,50,50,55,51,33,50,48,59,65,66,52,78,73,124

Secondary structure (DSSP, 8-state):
--------HHHHHHHT-S-------------S-HHHHHHHHHHHHHHHHHHHHHHHHHHHHHHHHHHHHHHHHHHHHHHHHHHHHHHHHHHHHHHHHHHHTT---SHHHHHHHHHHHHHS-S--HHHHHHHHHHHHHTT-TTHHHHHHHHHHHHSS-HHHHHHHGGGS-HHHHHHHHHHHHHHH-HHHHT---HHHHHHHHHHHHHHHHHHHHHHHS-GGGTTGGGSTT-TTHHHHHHHHHHHHS---

Sequence (248 aa):
MDLYDGHDPANWLLQKIHPQGVYVQHSKRRVGNNEGFELLDMFKQLEVCLWETRNENTAIREENAAIREKITDIQKKVSVLKAAHRALRHGVLEERRITNRKQLSSARQRRIVRGRNMIAHGGDILGDLEAIRYVEENGLPYVTEYKDDFQKAYGLRFSKALAKLPSFPEQVIRTFNILASVRELSMWRECKTRKVKRKRDAIQTLASEIIKAALDADISQLAACFEEGGNLAKKYSKMERLFNQDIP

Organism: Monascus purpureus (NCBI:txid5098)